Protein AF-A0A3A6FLV5-F1 (afdb_monomer)

Secondary structure (DSSP, 8-state):
---------HHHHHHHHHHHHHTT-TT--PPPPSS--HHHHHHHHHHTT-HHHHHHHHHH-TTSPPPPHHHHHHHHHHHHHHHHHHHHHHHHHHHHHHHHHHTT--EEE-THHHHGGGSSSGGGS--SEEEEEE-GGGHHHHHHHHHHTTPEEEE--TTEEEEEETTEEEEEESS---------

pLDDT: mean 89.18, std 15.52, range [35.38, 98.69]

Structure (mmCIF, N/CA/C/O backbone):
data_AF-A0A3A6FLV5-F1
#
_entry.id   AF-A0A3A6FLV5-F1
#
loop_
_atom_site.group_PDB
_atom_site.id
_atom_site.type_symbol
_atom_site.label_atom_id
_atom_site.label_alt_id
_atom_site.label_comp_id
_atom_site.label_asym_id
_atom_site.label_entity_id
_atom_site.label_seq_id
_atom_site.pdbx_PDB_ins_code
_atom_site.Cartn_x
_atom_site.Cartn_y
_atom_site.Cartn_z
_atom_site.occupancy
_atom_site.B_iso_or_equiv
_atom_site.auth_seq_id
_atom_site.auth_comp_id
_atom_site.auth_asym_id
_atom_site.auth_atom_id
_atom_site.pdbx_PDB_model_num
ATOM 1 N N . MET A 1 1 ? -18.455 -35.424 14.606 1.00 35.38 1 MET A N 1
ATOM 2 C CA . MET A 1 1 ? -17.118 -34.804 14.705 1.00 35.38 1 MET A CA 1
ATOM 3 C C . MET A 1 1 ? -17.315 -33.311 14.894 1.00 35.38 1 MET A C 1
ATOM 5 O O . MET A 1 1 ? -17.364 -32.568 13.923 1.00 35.38 1 MET A O 1
ATOM 9 N N . GLU A 1 2 ? -17.529 -32.898 16.141 1.00 42.66 2 GLU A N 1
ATOM 10 C CA . GLU A 1 2 ? -17.522 -31.488 16.536 1.00 42.66 2 GLU A CA 1
ATOM 11 C C . GLU A 1 2 ? -16.063 -31.024 16.556 1.00 42.66 2 GLU A C 1
ATOM 13 O O . GLU A 1 2 ? -15.305 -31.316 17.477 1.00 42.66 2 GLU A O 1
ATOM 18 N N . GLY A 1 3 ? -15.631 -30.413 15.454 1.00 39.53 3 GLY A N 1
ATOM 19 C CA . GLY A 1 3 ? -14.258 -29.963 15.261 1.00 39.53 3 GLY A CA 1
ATOM 20 C C . GLY A 1 3 ? -14.079 -28.519 15.713 1.00 39.53 3 GLY A C 1
ATOM 21 O O . GLY A 1 3 ? -14.499 -27.609 15.008 1.00 39.53 3 GLY A O 1
ATOM 22 N N . ILE A 1 4 ? -13.438 -28.350 16.872 1.00 39.56 4 ILE A N 1
ATOM 23 C CA . ILE A 1 4 ? -12.670 -27.175 17.322 1.00 39.56 4 ILE A CA 1
ATOM 24 C C . ILE A 1 4 ? -13.405 -25.832 17.163 1.00 39.56 4 ILE A C 1
ATOM 26 O O . ILE A 1 4 ? -13.174 -25.063 16.232 1.00 39.56 4 ILE A O 1
ATOM 30 N N . ARG A 1 5 ? -14.233 -25.494 18.155 1.00 47.12 5 ARG A N 1
ATOM 31 C CA . ARG A 1 5 ? -14.519 -24.091 18.470 1.00 47.12 5 ARG A CA 1
ATOM 32 C C . ARG A 1 5 ? -13.336 -23.596 19.305 1.00 47.12 5 ARG A C 1
ATOM 34 O O . ARG A 1 5 ? -13.258 -23.890 20.490 1.00 47.12 5 ARG A O 1
ATOM 41 N N . THR A 1 6 ? -12.362 -22.945 18.679 1.00 53.78 6 THR A N 1
ATOM 42 C CA . THR A 1 6 ? -11.326 -22.205 19.409 1.00 53.78 6 THR A CA 1
ATOM 43 C C . THR A 1 6 ? -12.029 -21.116 20.213 1.00 53.78 6 THR A C 1
ATOM 45 O O . THR A 1 6 ? -12.765 -20.317 19.630 1.00 53.78 6 THR A O 1
ATOM 48 N N . ASP A 1 7 ? -11.846 -21.096 21.534 1.00 63.47 7 ASP A N 1
ATOM 49 C CA . ASP A 1 7 ? -12.365 -20.026 22.384 1.00 63.47 7 ASP A CA 1
ATOM 50 C C . ASP A 1 7 ? -11.754 -18.694 21.932 1.00 63.47 7 ASP A C 1
ATOM 52 O O . ASP A 1 7 ? -10.582 -18.397 22.161 1.00 63.47 7 ASP A O 1
ATOM 56 N N . MET A 1 8 ? -12.548 -17.916 21.199 1.00 71.56 8 MET A N 1
ATOM 57 C CA . MET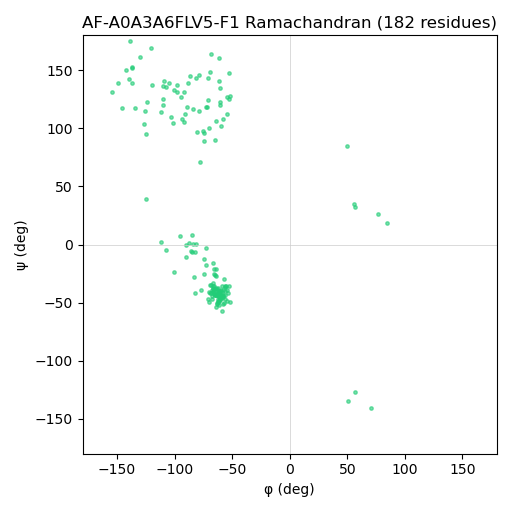 A 1 8 ? -12.171 -16.600 20.705 1.00 71.56 8 MET A CA 1
ATOM 58 C C . MET A 1 8 ? -12.165 -15.633 21.886 1.00 71.56 8 MET A C 1
ATOM 60 O O . MET A 1 8 ? -13.206 -15.418 22.511 1.00 71.56 8 MET A O 1
ATOM 64 N N . ASN A 1 9 ? -11.007 -15.046 22.195 1.00 85.38 9 ASN A N 1
ATOM 65 C CA . ASN A 1 9 ? -10.918 -14.084 23.291 1.00 85.38 9 ASN A CA 1
ATOM 66 C C . ASN A 1 9 ? -11.685 -12.786 22.955 1.00 85.38 9 ASN A C 1
ATOM 68 O O . ASN A 1 9 ? -12.045 -12.520 21.801 1.00 85.38 9 ASN A O 1
ATOM 72 N N . THR A 1 10 ? -11.962 -11.966 23.970 1.00 88.19 10 THR A N 1
ATOM 73 C CA . THR A 1 10 ? -12.748 -10.728 23.816 1.00 88.19 10 THR A CA 1
ATOM 74 C C . THR A 1 10 ? -12.116 -9.752 22.819 1.00 88.19 10 THR A C 1
ATOM 76 O O . THR A 1 10 ? -12.840 -9.125 22.045 1.00 88.19 10 THR A O 1
ATOM 79 N N . THR A 1 11 ? -10.785 -9.684 22.765 1.00 91.12 11 THR A N 1
ATOM 80 C CA . THR A 1 11 ? -10.008 -8.869 21.816 1.00 91.12 11 THR A CA 1
ATOM 81 C C . THR A 1 11 ? -10.236 -9.298 20.364 1.00 91.12 11 THR A C 1
ATOM 83 O O . THR A 1 11 ? -10.601 -8.479 19.517 1.00 91.12 11 THR A O 1
ATOM 86 N N . GLN A 1 12 ? -10.094 -10.589 20.059 1.00 90.50 12 GLN A N 1
ATOM 87 C CA . GLN A 1 12 ? -10.351 -11.149 18.730 1.00 90.50 12 GLN A CA 1
ATOM 88 C C . GLN A 1 12 ? -11.813 -10.955 18.320 1.00 90.50 12 GLN A C 1
ATOM 90 O O . GLN A 1 12 ? -12.089 -10.555 17.187 1.00 90.50 12 GLN A O 1
ATOM 95 N N . ALA A 1 13 ? -12.744 -11.177 19.254 1.00 90.00 13 ALA A N 1
ATOM 96 C CA . ALA A 1 13 ? -14.165 -10.956 19.026 1.00 90.00 13 ALA A CA 1
ATOM 97 C C . ALA A 1 13 ? -14.456 -9.489 18.672 1.00 90.00 13 ALA A C 1
ATOM 99 O O . ALA A 1 13 ? -15.157 -9.231 17.694 1.00 90.00 13 ALA A O 1
ATOM 100 N N . ALA A 1 14 ? -13.888 -8.530 19.412 1.00 91.50 14 ALA A N 1
ATOM 101 C CA . ALA A 1 14 ? -14.038 -7.102 19.134 1.00 91.50 14 ALA A CA 1
ATOM 102 C C . ALA A 1 14 ? -13.494 -6.728 17.745 1.00 91.50 14 ALA A C 1
ATOM 104 O O . ALA A 1 14 ? -14.174 -6.046 16.977 1.00 91.50 14 ALA A O 1
ATOM 105 N N . ILE A 1 15 ? -12.305 -7.221 17.379 1.00 94.06 15 ILE A N 1
ATOM 106 C CA . ILE A 1 15 ? -11.694 -6.960 16.067 1.00 94.06 15 ILE A CA 1
ATOM 107 C C . ILE A 1 15 ? -12.553 -7.519 14.933 1.00 94.06 15 ILE A C 1
ATOM 109 O O . ILE A 1 15 ? -12.851 -6.798 13.981 1.00 94.06 15 ILE A O 1
ATOM 113 N N . ILE A 1 16 ? -12.985 -8.780 15.028 1.00 91.56 16 ILE A N 1
ATOM 114 C CA . ILE A 1 16 ? -13.812 -9.416 13.993 1.00 91.56 16 ILE A CA 1
ATOM 115 C C . ILE A 1 16 ? -15.123 -8.652 13.801 1.00 91.56 16 ILE A C 1
ATOM 117 O O . ILE A 1 16 ? -15.544 -8.447 12.665 1.00 91.56 16 ILE A O 1
ATOM 121 N N . GLN A 1 17 ? -15.736 -8.167 14.880 1.00 89.19 17 GLN A N 1
ATOM 122 C CA . GLN A 1 17 ? -16.957 -7.364 14.805 1.00 89.19 17 GLN A CA 1
ATOM 123 C C . GLN A 1 17 ? -16.754 -6.011 14.126 1.00 89.19 17 GLN A C 1
ATOM 125 O O . GLN A 1 17 ? -17.569 -5.600 13.294 1.00 89.19 17 GLN A O 1
ATOM 130 N N . LEU A 1 18 ? -15.653 -5.327 14.445 1.00 91.50 18 LEU A N 1
ATOM 131 C CA . LEU A 1 18 ? -15.289 -4.084 13.772 1.00 91.50 18 LEU A CA 1
ATOM 132 C C . LEU A 1 18 ? -15.033 -4.337 12.281 1.00 91.50 18 LEU A C 1
ATOM 134 O O . LEU A 1 18 ? -15.544 -3.596 11.447 1.00 91.50 18 LEU A O 1
ATOM 138 N N . LEU A 1 19 ? -14.336 -5.417 11.920 1.00 92.69 19 LEU A N 1
ATOM 139 C CA . LEU A 1 19 ? -14.090 -5.777 10.519 1.00 92.69 19 LEU A CA 1
ATOM 140 C C . LEU A 1 19 ? -15.365 -6.184 9.768 1.00 92.69 19 LEU A C 1
ATOM 142 O O . LEU A 1 19 ? -15.535 -5.800 8.614 1.00 92.69 19 LEU A O 1
ATOM 146 N N . GLN A 1 20 ? -16.287 -6.908 10.405 1.00 90.25 20 GLN A N 1
ATOM 147 C CA . GLN A 1 20 ? -17.597 -7.238 9.829 1.00 90.25 20 GLN A CA 1
ATOM 148 C C . GLN A 1 20 ? -18.423 -5.978 9.551 1.00 90.25 20 GLN A C 1
ATOM 150 O O . GLN A 1 20 ? -19.033 -5.853 8.487 1.00 90.25 20 GLN A O 1
ATOM 155 N N . SER A 1 21 ? -18.386 -5.025 10.486 1.00 88.25 21 SER A N 1
ATOM 156 C CA . SER A 1 21 ? -19.015 -3.714 10.322 1.00 88.25 21 SER A CA 1
ATOM 157 C C . SER A 1 21 ? -18.356 -2.910 9.199 1.00 88.25 21 SER A C 1
ATOM 159 O O . SER A 1 21 ? -19.054 -2.246 8.436 1.00 88.25 21 SER A 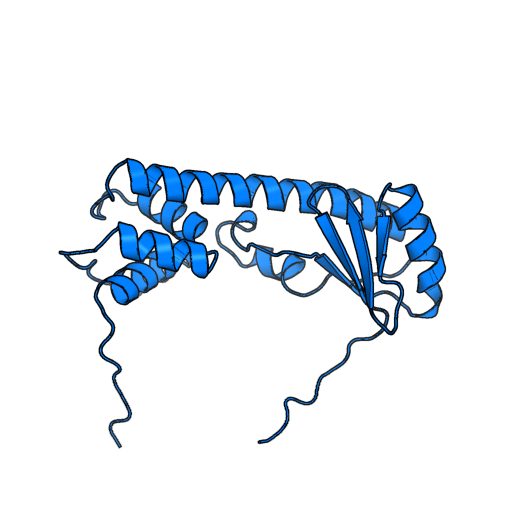O 1
ATOM 161 N N . TYR A 1 22 ? -17.028 -2.999 9.063 1.00 91.44 22 TYR A N 1
ATOM 162 C CA . TYR A 1 22 ? -16.273 -2.345 7.995 1.00 91.44 22 TYR A CA 1
ATOM 163 C C . TYR A 1 22 ? -16.703 -2.842 6.610 1.00 91.44 22 TYR A C 1
ATOM 165 O O . TYR A 1 22 ? -17.079 -2.032 5.770 1.00 91.44 22 TYR A O 1
ATOM 173 N N . ILE A 1 23 ? -16.724 -4.162 6.389 1.00 89.44 23 ILE A N 1
ATOM 174 C CA . ILE A 1 23 ? -17.105 -4.765 5.096 1.00 89.44 23 ILE A CA 1
ATOM 175 C C . ILE A 1 23 ? -18.613 -4.687 4.797 1.00 89.44 23 ILE A C 1
ATOM 177 O O . ILE A 1 23 ? -19.045 -5.106 3.727 1.00 89.44 23 ILE A O 1
ATOM 181 N N . GLY A 1 24 ? -19.424 -4.162 5.721 1.00 79.75 24 GLY A N 1
ATOM 182 C CA . GLY A 1 24 ? -20.858 -3.963 5.516 1.00 79.75 24 GLY A CA 1
ATOM 183 C C . GLY A 1 24 ? -21.699 -5.235 5.624 1.00 79.75 24 GLY A C 1
ATOM 184 O O . GLY A 1 24 ? -22.775 -5.296 5.031 1.00 79.75 24 GLY A O 1
ATOM 185 N N . ASN A 1 25 ? -21.250 -6.243 6.380 1.00 67.50 25 ASN A N 1
ATOM 186 C CA . ASN A 1 25 ? -22.035 -7.455 6.606 1.00 67.50 25 ASN A CA 1
ATOM 187 C C . ASN A 1 25 ? -23.187 -7.162 7.590 1.00 67.50 25 ASN A C 1
ATOM 189 O O . ASN A 1 25 ? -23.026 -7.256 8.807 1.00 67.50 25 ASN A O 1
ATOM 193 N N . LYS A 1 26 ? -24.340 -6.742 7.049 1.00 58.16 26 LYS A N 1
ATOM 194 C CA . LYS A 1 26 ? -25.537 -6.323 7.806 1.00 58.16 26 LYS A CA 1
ATOM 195 C C . LYS A 1 26 ? -26.307 -7.489 8.435 1.00 58.16 26 LYS A C 1
ATOM 197 O O . LYS A 1 26 ? -27.153 -7.253 9.294 1.00 58.16 26 LYS A O 1
ATOM 202 N N . ASP A 1 27 ? -26.005 -8.727 8.047 1.00 54.69 27 ASP A N 1
ATOM 203 C CA . ASP A 1 27 ? -26.838 -9.894 8.366 1.00 54.69 27 ASP A CA 1
ATOM 204 C C . ASP A 1 27 ? -26.569 -10.491 9.754 1.00 54.69 27 ASP A C 1
ATOM 206 O O . ASP A 1 27 ? -27.217 -11.456 10.161 1.00 54.69 27 ASP A O 1
ATOM 210 N N . LYS A 1 28 ? -25.648 -9.912 10.534 1.00 55.47 28 LYS A N 1
ATOM 211 C CA . LYS A 1 28 ? -25.419 -10.325 11.921 1.00 55.47 28 LYS A CA 1
ATOM 212 C C . LYS A 1 28 ? -25.527 -9.141 12.874 1.00 55.47 28 LYS A C 1
ATOM 214 O O . LYS A 1 28 ? -24.677 -8.258 12.890 1.00 55.47 28 LYS A O 1
ATOM 219 N N . LYS A 1 29 ? -26.539 -9.183 13.750 1.00 53.22 29 LYS A N 1
ATOM 220 C CA . LYS A 1 29 ? -26.511 -8.462 15.030 1.00 53.22 29 LYS A CA 1
ATOM 221 C C . LYS A 1 29 ? -25.395 -9.075 15.868 1.00 53.22 29 LYS A C 1
ATOM 223 O O . LYS A 1 29 ? -25.627 -10.059 16.566 1.00 53.22 29 LYS A O 1
ATOM 228 N N . VAL A 1 30 ? -24.181 -8.551 15.756 1.00 56.12 30 VAL A N 1
ATOM 229 C CA . VAL A 1 30 ? -23.096 -8.967 16.643 1.00 56.12 30 VAL A CA 1
ATOM 230 C C . VAL A 1 30 ? -23.028 -7.998 17.811 1.00 56.12 30 VAL A C 1
ATOM 232 O O . VAL A 1 30 ? -23.048 -6.783 17.631 1.00 56.12 30 VAL A O 1
ATOM 235 N N . ILE A 1 31 ? -23.056 -8.556 19.017 1.00 67.75 31 ILE A N 1
ATOM 236 C CA . ILE A 1 31 ? -23.016 -7.799 20.263 1.00 67.75 31 ILE A CA 1
ATOM 237 C C . ILE A 1 31 ? -21.550 -7.504 20.566 1.00 67.75 31 ILE A C 1
ATOM 239 O O . ILE A 1 31 ? -20.765 -8.433 20.788 1.00 67.75 31 ILE A O 1
ATOM 243 N N . PHE A 1 32 ? -21.195 -6.219 20.576 1.00 78.62 32 PHE A N 1
ATOM 244 C CA . PHE A 1 32 ? -19.848 -5.783 20.928 1.00 78.62 32 PHE A CA 1
ATOM 245 C C . PHE A 1 32 ? -19.522 -6.218 22.364 1.00 78.62 32 PHE A C 1
ATOM 247 O O . PHE A 1 32 ? -20.389 -6.081 23.234 1.00 78.62 32 PHE A O 1
ATOM 254 N N . PRO A 1 33 ? -18.326 -6.774 22.643 1.00 81.69 33 PRO A N 1
ATOM 255 C CA . PRO A 1 33 ? -18.008 -7.236 23.989 1.00 81.69 33 PRO A CA 1
ATOM 256 C C . PRO A 1 33 ? -18.051 -6.063 24.979 1.00 81.69 33 PRO A C 1
ATOM 258 O O . PRO A 1 33 ? -17.614 -4.963 24.655 1.00 81.69 33 PRO A O 1
ATOM 261 N N . GLN A 1 34 ? -18.574 -6.288 26.189 1.00 75.81 34 GLN A N 1
ATOM 262 C CA . GLN A 1 34 ? -18.710 -5.223 27.197 1.00 75.81 34 GLN A CA 1
ATOM 263 C C . GLN A 1 34 ? -17.381 -4.829 27.860 1.00 75.81 34 GLN A C 1
ATOM 265 O O . GLN A 1 34 ? -17.256 -3.719 28.367 1.00 75.81 34 GLN A O 1
ATOM 270 N N . GLN A 1 35 ? -16.402 -5.736 27.887 1.00 84.00 35 GLN A N 1
ATOM 271 C CA . GLN A 1 35 ? -15.077 -5.504 28.461 1.00 84.00 35 GLN A CA 1
ATOM 272 C C . GLN A 1 35 ? -14.022 -5.800 27.399 1.00 84.00 35 GLN A C 1
ATOM 274 O O . GLN A 1 35 ? -13.652 -6.952 27.168 1.00 84.00 35 GLN A O 1
ATOM 279 N N . VAL A 1 36 ? -13.587 -4.746 26.713 1.00 88.69 36 VAL A N 1
ATOM 280 C CA . VAL A 1 36 ? -12.566 -4.810 25.665 1.00 88.69 36 VAL A CA 1
ATOM 281 C C . VAL A 1 36 ? -11.302 -4.130 26.163 1.00 88.69 36 VAL A C 1
ATOM 283 O O . VAL A 1 36 ? -11.339 -2.960 26.547 1.00 88.69 36 VAL A O 1
ATOM 286 N N . ASP A 1 37 ? -10.180 -4.847 26.112 1.00 93.19 37 ASP A N 1
ATOM 287 C CA . ASP A 1 37 ? -8.866 -4.227 26.240 1.00 93.19 37 ASP A CA 1
ATOM 288 C C . ASP A 1 37 ? -8.533 -3.507 24.929 1.00 93.19 37 ASP A C 1
ATOM 290 O O . ASP A 1 37 ? -8.093 -4.092 23.937 1.00 93.19 37 ASP A O 1
ATOM 294 N N . TRP A 1 38 ? -8.783 -2.201 24.911 1.00 94.75 38 TRP A N 1
ATOM 295 C CA . TRP A 1 38 ? -8.546 -1.372 23.736 1.00 94.75 38 TRP A CA 1
ATOM 296 C C . TRP A 1 38 ? -7.068 -1.248 23.364 1.00 94.75 38 TRP A C 1
ATOM 298 O O . TRP A 1 38 ? -6.767 -1.027 22.188 1.00 94.75 38 TRP A O 1
ATOM 308 N N . LYS A 1 39 ? -6.145 -1.417 24.318 1.00 95.88 39 LYS A N 1
ATOM 309 C CA . LYS A 1 39 ? -4.708 -1.411 24.029 1.00 95.88 39 LYS A CA 1
ATOM 310 C C . LYS A 1 39 ? -4.330 -2.679 23.282 1.00 95.88 39 LYS A C 1
ATOM 312 O O . LYS A 1 39 ? -3.721 -2.581 22.219 1.00 95.88 39 LYS A O 1
ATOM 317 N N . GLU A 1 40 ? -4.787 -3.836 23.761 1.00 96.19 40 GLU A N 1
ATOM 318 C CA . GLU A 1 40 ? -4.566 -5.114 23.076 1.00 96.19 40 GLU A CA 1
ATOM 319 C C . GLU A 1 40 ? -5.209 -5.111 21.679 1.00 96.19 40 GLU A C 1
ATOM 321 O O . GLU A 1 40 ? -4.556 -5.465 20.695 1.00 96.19 40 GLU A O 1
ATOM 326 N N . VAL A 1 41 ? -6.452 -4.619 21.554 1.00 96.44 41 VAL A N 1
ATOM 327 C CA . VAL A 1 41 ? -7.116 -4.450 20.248 1.00 96.44 41 VAL A CA 1
ATOM 328 C C . VAL A 1 41 ? -6.275 -3.586 19.318 1.00 96.44 41 VAL A C 1
ATOM 330 O O . VAL A 1 41 ? -6.076 -3.951 18.159 1.00 96.44 41 VAL A O 1
ATOM 333 N N . CYS A 1 42 ? -5.772 -2.449 19.803 1.00 97.69 42 CYS A N 1
ATOM 334 C CA . CYS A 1 42 ? -4.940 -1.562 19.004 1.00 97.69 42 CYS A CA 1
ATOM 335 C C . CYS A 1 42 ? -3.637 -2.236 18.568 1.00 97.69 42 CYS A C 1
ATOM 337 O O . CYS A 1 42 ? -3.239 -2.092 17.414 1.00 97.69 42 CYS A O 1
ATOM 339 N N . ASP A 1 43 ? -2.970 -2.965 19.455 1.00 97.56 43 ASP A N 1
ATOM 340 C CA . ASP A 1 43 ? -1.687 -3.594 19.150 1.00 97.56 43 ASP A CA 1
ATOM 341 C C . ASP A 1 43 ? -1.843 -4.737 18.140 1.00 97.56 43 ASP A C 1
ATOM 343 O O . ASP A 1 43 ? -1.089 -4.806 17.164 1.00 97.56 43 ASP A O 1
ATOM 347 N N . VAL A 1 44 ? -2.882 -5.566 18.285 1.00 97.38 44 VAL A N 1
ATOM 348 C CA . VAL A 1 44 ? -3.240 -6.580 17.280 1.00 97.38 44 VAL A CA 1
ATOM 349 C C . VAL A 1 44 ? -3.611 -5.906 15.956 1.00 97.38 44 VAL A C 1
ATOM 351 O O . VAL A 1 44 ? -3.147 -6.318 14.892 1.00 97.38 44 VAL A O 1
ATOM 354 N N . ALA A 1 45 ? -4.394 -4.830 15.995 1.00 97.31 45 ALA A N 1
ATOM 355 C CA . ALA A 1 45 ? -4.810 -4.118 14.796 1.00 97.31 45 ALA A CA 1
ATOM 356 C C . ALA A 1 45 ? -3.642 -3.521 14.006 1.00 97.31 45 ALA A C 1
ATOM 358 O O . ALA A 1 45 ? -3.630 -3.580 12.775 1.00 97.31 45 ALA A O 1
ATOM 359 N N . VAL A 1 46 ? -2.662 -2.952 14.706 1.00 97.19 46 VAL A N 1
ATOM 360 C CA . VAL A 1 46 ? -1.438 -2.423 14.099 1.00 97.19 46 VAL A CA 1
ATOM 361 C C . VAL A 1 46 ? -0.602 -3.560 13.525 1.00 97.19 46 VAL A C 1
ATOM 363 O O . VAL A 1 46 ? -0.216 -3.491 12.362 1.00 97.19 46 VAL A O 1
ATOM 366 N N . LYS A 1 47 ? -0.401 -4.644 14.283 1.00 96.56 47 LYS A N 1
ATOM 367 C CA . LYS A 1 47 ? 0.353 -5.824 13.832 1.00 96.56 47 LYS A CA 1
ATOM 368 C C . LYS A 1 47 ? -0.210 -6.436 12.546 1.00 96.56 47 LYS A C 1
ATOM 370 O O . LYS A 1 47 ? 0.549 -6.914 11.709 1.00 96.56 47 LYS A O 1
ATOM 375 N N . HIS A 1 48 ? -1.531 -6.417 12.387 1.00 95.44 48 HIS A N 1
ATOM 376 C CA . HIS A 1 48 ? -2.221 -6.954 11.215 1.00 95.44 48 HIS A CA 1
ATOM 377 C C . HIS A 1 48 ? -2.542 -5.901 10.138 1.00 95.44 48 HIS A C 1
ATOM 379 O O . HIS A 1 48 ? -3.223 -6.227 9.170 1.00 95.44 48 HIS A O 1
ATOM 385 N N . ASN A 1 49 ? -2.060 -4.658 10.273 1.00 95.44 49 ASN A N 1
ATOM 386 C CA . ASN A 1 49 ? -2.310 -3.549 9.342 1.00 95.44 49 ASN A CA 1
ATOM 387 C C . ASN A 1 49 ? -3.801 -3.222 9.098 1.00 95.44 49 ASN A C 1
ATOM 389 O O . ASN A 1 49 ? -4.183 -2.761 8.023 1.00 95.44 49 ASN A O 1
ATOM 393 N N . ILE A 1 50 ? -4.645 -3.418 10.114 1.00 97.44 50 ILE A N 1
ATOM 394 C CA . ILE A 1 50 ? -6.096 -3.146 10.079 1.00 97.44 50 ILE A CA 1
ATOM 395 C C . ILE A 1 50 ? -6.519 -1.975 10.982 1.00 97.44 50 ILE A C 1
ATOM 397 O O . ILE A 1 50 ? -7.702 -1.646 11.054 1.00 97.44 50 ILE A O 1
ATOM 401 N N . ALA A 1 51 ? -5.575 -1.312 11.656 1.00 97.94 51 ALA A N 1
ATOM 402 C CA . ALA A 1 51 ? -5.845 -0.193 12.566 1.00 97.94 51 ALA A CA 1
ATOM 403 C C . ALA A 1 51 ? -6.680 0.934 11.927 1.00 97.94 51 ALA A C 1
ATOM 405 O O . ALA A 1 51 ? -7.630 1.421 12.541 1.00 97.94 51 ALA A O 1
ATOM 406 N N . GLY A 1 52 ? -6.389 1.296 10.672 1.00 97.44 52 GLY A N 1
ATOM 407 C CA . GLY A 1 52 ? -7.170 2.301 9.947 1.00 97.44 52 GLY A CA 1
ATOM 408 C C . GLY A 1 52 ? -8.625 1.879 9.704 1.00 97.44 52 GLY A C 1
ATOM 409 O O . GLY A 1 52 ? -9.534 2.697 9.837 1.00 97.44 52 GLY A O 1
ATOM 410 N N . MET A 1 53 ? -8.877 0.594 9.424 1.00 97.06 53 MET A N 1
ATOM 411 C CA . MET A 1 53 ? -10.239 0.071 9.220 1.00 97.06 53 MET A CA 1
ATOM 412 C C . MET A 1 53 ? -11.059 0.170 10.506 1.00 97.06 53 MET A C 1
ATOM 414 O O . MET A 1 53 ? -12.208 0.609 10.492 1.00 97.06 53 MET A O 1
ATOM 418 N N . LEU A 1 54 ? -10.441 -0.181 11.633 1.00 95.75 54 LEU A N 1
ATOM 419 C CA . LEU A 1 54 ? -11.071 -0.103 12.947 1.00 95.75 54 LEU A CA 1
ATOM 420 C C . LEU A 1 54 ? -11.366 1.349 13.323 1.00 95.75 54 LEU A C 1
ATOM 422 O O . LEU A 1 54 ? -12.483 1.641 13.748 1.00 95.75 54 LEU A O 1
ATOM 426 N N . TYR A 1 55 ? -10.426 2.272 13.089 1.00 96.94 55 TYR A N 1
ATOM 427 C CA . TYR A 1 55 ? -10.666 3.704 13.283 1.00 96.94 55 TYR A CA 1
ATOM 428 C C . TYR A 1 55 ? -11.888 4.197 12.497 1.00 96.94 55 TYR A C 1
ATOM 430 O O . TYR A 1 55 ? -12.761 4.852 13.069 1.00 96.94 55 TYR A O 1
ATOM 438 N N . ALA A 1 56 ? -11.982 3.847 11.208 1.00 94.75 56 ALA A N 1
ATOM 439 C CA . ALA A 1 56 ? -13.085 4.265 10.344 1.00 94.75 56 ALA A CA 1
ATOM 440 C C . ALA A 1 56 ? -14.451 3.808 10.886 1.00 94.75 56 ALA A C 1
ATOM 442 O O . ALA A 1 56 ? -15.414 4.579 10.898 1.00 94.75 56 ALA A O 1
ATOM 443 N N . VAL A 1 57 ? -14.527 2.575 11.397 1.00 93.12 57 VAL A N 1
ATOM 444 C CA . VAL A 1 57 ? -15.748 2.025 12.003 1.00 93.12 57 VAL A CA 1
ATOM 445 C C . VAL A 1 57 ? -16.065 2.698 13.336 1.00 93.12 57 VAL A C 1
ATOM 447 O O . VAL A 1 57 ? -17.197 3.144 13.524 1.00 93.12 57 VAL A O 1
ATOM 450 N N . ILE A 1 58 ? -15.092 2.815 14.243 1.00 92.56 58 ILE A N 1
ATOM 451 C CA . ILE A 1 58 ? -15.278 3.423 15.574 1.00 92.56 58 ILE A CA 1
ATOM 452 C C . ILE A 1 58 ? -15.718 4.885 15.446 1.00 92.56 58 ILE A C 1
ATOM 454 O O . ILE A 1 58 ? -16.592 5.343 16.180 1.00 92.56 58 ILE A O 1
ATOM 458 N N . LYS A 1 59 ? -15.148 5.631 14.492 1.00 90.50 59 LYS A N 1
ATOM 459 C CA . LYS A 1 59 ? -15.492 7.041 14.283 1.00 90.50 59 LYS A CA 1
ATOM 460 C C . LYS A 1 59 ? -16.915 7.224 13.750 1.00 90.50 59 LYS A C 1
ATOM 462 O O . LYS A 1 59 ? -17.567 8.199 14.118 1.00 90.50 59 LYS A O 1
ATOM 467 N N . LYS A 1 60 ? -17.388 6.302 12.903 1.00 86.06 60 LYS A N 1
ATOM 468 C CA . LYS A 1 60 ? -18.714 6.356 12.265 1.00 86.06 60 LYS A CA 1
ATOM 469 C C . LYS A 1 60 ? -19.843 5.820 13.154 1.00 86.06 60 LYS A C 1
ATOM 471 O O . LYS A 1 60 ? -20.981 6.253 12.998 1.00 86.06 60 LYS A O 1
ATOM 476 N N . ASN A 1 61 ? -19.554 4.898 14.074 1.00 80.38 61 ASN A N 1
ATOM 477 C CA . ASN A 1 61 ? -20.572 4.224 14.883 1.00 80.38 61 ASN A CA 1
ATOM 478 C C . ASN A 1 61 ? -20.633 4.783 16.310 1.00 80.38 61 ASN A C 1
ATOM 480 O O . ASN A 1 61 ? -19.756 4.531 17.131 1.00 80.38 61 ASN A O 1
ATOM 484 N N . SER A 1 62 ? -21.714 5.495 16.632 1.00 71.25 62 SER A N 1
ATOM 485 C CA . SER A 1 62 ? -21.964 6.044 17.974 1.00 71.25 62 SER A CA 1
ATOM 486 C C . SER A 1 62 ? -22.360 4.993 19.019 1.00 71.25 62 SER A C 1
ATOM 488 O O . SER A 1 62 ? -22.263 5.274 20.209 1.00 71.25 62 SER A O 1
ATOM 490 N N . GLY A 1 63 ? -22.793 3.801 18.592 1.00 74.31 63 GLY A N 1
ATOM 491 C CA . GLY A 1 63 ? -23.252 2.719 19.473 1.00 74.31 63 GLY A CA 1
ATOM 492 C C . GLY A 1 63 ? -22.159 1.777 19.991 1.00 74.31 63 GLY A C 1
ATOM 493 O O . GLY A 1 63 ? -22.480 0.824 20.693 1.00 74.31 63 GLY A O 1
ATOM 494 N N . ILE A 1 64 ? -20.891 2.003 19.637 1.00 78.25 64 ILE A N 1
ATOM 495 C CA . ILE A 1 64 ? -19.757 1.194 20.107 1.00 78.25 64 ILE A CA 1
ATOM 496 C C . ILE A 1 64 ? -19.098 1.924 21.279 1.00 78.25 64 ILE A C 1
ATOM 498 O O . ILE A 1 64 ? -18.901 3.141 21.219 1.00 78.25 64 ILE A O 1
ATOM 502 N N . GLN A 1 65 ? -18.739 1.189 22.337 1.00 82.94 65 GLN A N 1
ATOM 503 C CA . GLN A 1 65 ? -17.907 1.733 23.410 1.00 82.94 65 GLN A CA 1
ATOM 504 C C . GLN A 1 65 ? -16.632 2.312 22.796 1.00 82.94 65 GLN A C 1
ATOM 506 O O . GLN A 1 65 ? -15.943 1.638 22.039 1.00 82.94 65 GLN A O 1
ATOM 511 N N . LYS A 1 66 ? -16.313 3.570 23.089 1.00 86.00 66 LYS A N 1
ATOM 512 C CA . LYS A 1 66 ? -15.114 4.182 22.519 1.00 86.00 66 LYS A CA 1
ATOM 513 C C . LYS A 1 66 ? -13.873 3.781 23.320 1.00 86.00 66 LYS A C 1
ATOM 515 O O . LYS A 1 66 ? -13.965 3.700 24.547 1.00 86.00 66 LYS A O 1
ATOM 520 N N . PRO A 1 67 ? -12.727 3.566 22.651 1.00 92.38 67 PRO A N 1
ATOM 521 C CA . PRO A 1 67 ? -11.449 3.476 23.336 1.00 92.38 67 PRO A CA 1
ATOM 522 C C . PRO A 1 67 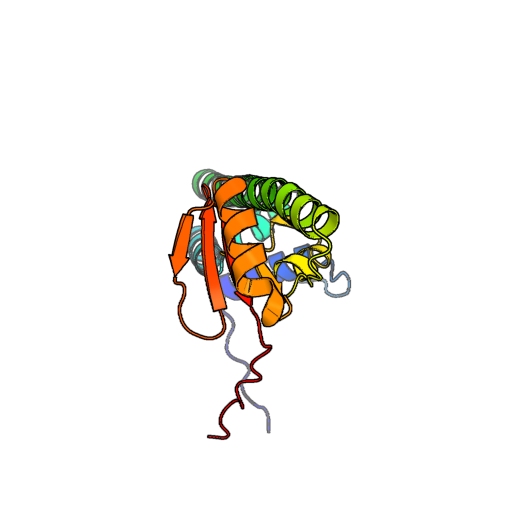? -11.118 4.785 24.056 1.00 92.38 67 PRO A C 1
ATOM 524 O O . PRO A 1 67 ? -11.617 5.857 23.709 1.00 92.38 67 PRO A O 1
ATOM 527 N N . GLU A 1 68 ? -10.208 4.690 25.015 1.00 94.44 68 GLU A N 1
ATOM 528 C CA . GLU A 1 68 ? -9.472 5.833 25.553 1.00 94.44 68 GLU A CA 1
ATOM 529 C C . GLU A 1 68 ? -8.796 6.674 24.453 1.00 94.44 68 GLU A C 1
ATOM 531 O O . GLU A 1 68 ? -8.358 6.161 23.418 1.00 94.44 68 GLU A O 1
ATOM 536 N N . GLU A 1 69 ? -8.693 7.985 24.691 1.00 95.19 69 GLU A N 1
ATOM 537 C CA . GLU A 1 69 ? -8.248 8.970 23.693 1.00 95.19 69 GLU A CA 1
ATOM 538 C C . GLU A 1 69 ? -6.861 8.652 23.111 1.00 95.19 69 GLU A C 1
ATOM 540 O O . GLU A 1 69 ? -6.624 8.822 21.915 1.00 95.19 69 GLU A O 1
ATOM 545 N N . SER A 1 70 ? -5.943 8.132 23.931 1.00 97.00 70 SER A N 1
ATOM 546 C CA . SER A 1 70 ? -4.599 7.740 23.491 1.00 97.00 70 SER A CA 1
ATOM 547 C C . SER A 1 70 ? -4.632 6.612 22.455 1.00 97.00 70 SER A C 1
ATOM 549 O O . SER A 1 70 ? -3.937 6.689 21.438 1.00 97.00 70 SER A O 1
ATOM 551 N N . VAL A 1 71 ? -5.468 5.593 22.669 1.00 97.38 71 VAL A N 1
ATOM 552 C CA . VAL A 1 71 ? -5.678 4.497 21.715 1.00 97.38 71 VAL A CA 1
ATOM 553 C C . VAL A 1 71 ? -6.381 5.009 20.462 1.00 97.38 71 VAL A C 1
ATOM 555 O O . VAL A 1 71 ? -5.946 4.702 19.350 1.00 97.38 71 VAL A O 1
ATOM 558 N N . LEU A 1 72 ? -7.423 5.834 20.615 1.00 96.31 72 LEU A N 1
ATOM 559 C CA . LEU A 1 72 ? -8.138 6.402 19.472 1.00 96.31 72 LEU A CA 1
ATOM 560 C C . LEU A 1 72 ? -7.201 7.210 18.565 1.00 96.31 72 LEU A C 1
ATOM 562 O O . LEU A 1 72 ? -7.241 7.053 17.344 1.00 96.31 72 LEU A O 1
ATOM 566 N N . LYS A 1 73 ? -6.320 8.022 19.159 1.00 97.75 73 LYS A N 1
ATOM 567 C CA . LYS A 1 73 ? -5.311 8.808 18.442 1.00 97.75 73 LYS A CA 1
ATOM 568 C C . LYS A 1 73 ? -4.275 7.922 17.749 1.00 97.75 73 LYS A C 1
ATOM 570 O O . LYS A 1 73 ? -3.901 8.210 16.616 1.00 97.75 73 LYS A O 1
ATOM 575 N N . LYS A 1 74 ? -3.842 6.818 18.370 1.00 98.25 74 LYS A N 1
ATOM 576 C CA . LYS A 1 74 ? -2.940 5.843 17.727 1.00 98.25 74 LYS A CA 1
ATOM 577 C C . LYS A 1 74 ? -3.594 5.233 16.482 1.00 98.25 74 LYS A C 1
ATOM 579 O O . LYS A 1 74 ? -2.997 5.257 15.407 1.00 98.25 74 LYS A O 1
ATOM 584 N N . LEU A 1 75 ? -4.843 4.774 16.589 1.00 98.19 75 LEU A N 1
ATOM 585 C CA . LEU A 1 75 ? -5.613 4.259 15.449 1.00 98.19 75 LEU A CA 1
ATOM 586 C C . LEU A 1 75 ? -5.807 5.325 14.352 1.00 98.19 75 LEU A C 1
ATOM 588 O O . LEU A 1 75 ? -5.654 5.027 13.168 1.00 98.19 75 LEU A O 1
ATOM 592 N N . GLN A 1 76 ? -6.080 6.574 14.743 1.00 97.94 76 GLN A N 1
ATOM 593 C CA . GLN A 1 76 ? -6.209 7.715 13.831 1.00 97.94 76 GLN A CA 1
ATOM 594 C C . GLN A 1 76 ? -4.921 7.983 13.041 1.00 97.94 76 GLN A C 1
ATOM 596 O O . GLN A 1 76 ? -4.977 8.208 11.833 1.00 97.94 76 GLN A O 1
ATOM 601 N N . THR A 1 77 ? -3.760 7.936 13.697 1.00 98.38 77 THR A N 1
ATOM 602 C CA . THR A 1 77 ? -2.461 8.101 13.030 1.00 98.38 77 THR A CA 1
ATOM 603 C C . THR A 1 77 ? -2.258 7.037 11.952 1.00 98.38 77 THR A C 1
ATOM 605 O O . THR A 1 77 ? -1.867 7.368 10.835 1.00 98.38 77 THR A O 1
ATOM 608 N N . HIS A 1 78 ? -2.587 5.772 12.239 1.00 98.25 78 HIS A N 1
ATOM 609 C CA . HIS A 1 78 ? -2.514 4.702 11.238 1.00 98.25 78 HIS A CA 1
ATOM 610 C C . HIS A 1 78 ? -3.518 4.885 10.095 1.00 98.2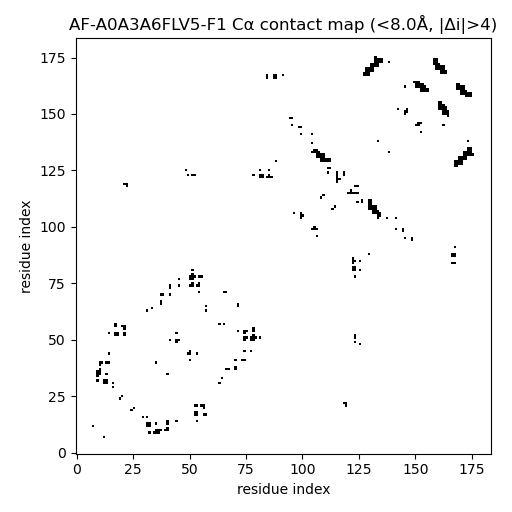5 78 HIS A C 1
ATOM 612 O O . HIS A 1 78 ? -3.188 4.578 8.952 1.00 98.25 78 HIS A O 1
ATOM 618 N N . PHE A 1 79 ? -4.718 5.400 10.379 1.00 98.44 79 PHE A N 1
ATOM 619 C CA . PHE A 1 79 ? -5.697 5.736 9.345 1.00 98.44 79 PHE A CA 1
ATOM 620 C C . PHE A 1 79 ? -5.130 6.768 8.366 1.00 98.44 79 PHE A C 1
ATOM 622 O O . PHE A 1 79 ? -5.023 6.477 7.179 1.00 98.44 79 PHE A O 1
ATOM 629 N N . TYR A 1 80 ? -4.700 7.938 8.849 1.00 98.12 80 TYR A N 1
ATOM 630 C CA . TYR A 1 80 ? -4.168 8.982 7.966 1.00 98.12 80 TYR A CA 1
ATOM 631 C C . TYR A 1 80 ? -2.855 8.582 7.291 1.00 98.12 80 TYR A C 1
ATOM 633 O O . TYR A 1 80 ? -2.643 8.941 6.135 1.00 98.12 80 TYR A O 1
ATOM 641 N N . GLY A 1 81 ? -2.010 7.799 7.968 1.00 97.56 81 GLY A N 1
ATOM 642 C CA . GLY A 1 81 ? -0.814 7.217 7.362 1.00 97.56 81 GLY A CA 1
ATOM 643 C C . GLY A 1 81 ? -1.148 6.329 6.161 1.00 97.56 81 GLY A C 1
ATOM 644 O O . GLY A 1 81 ? -0.537 6.482 5.107 1.00 97.56 81 GLY A O 1
ATOM 645 N N . ALA A 1 82 ? -2.163 5.465 6.278 1.00 97.62 82 ALA A N 1
ATOM 646 C CA . ALA A 1 82 ? -2.620 4.624 5.171 1.00 97.62 82 ALA A CA 1
ATOM 647 C C . ALA A 1 82 ? -3.184 5.452 4.001 1.00 97.62 82 ALA A C 1
ATOM 649 O O . ALA A 1 82 ? -2.814 5.200 2.854 1.00 97.62 82 ALA A O 1
ATOM 650 N N . ILE A 1 83 ? -4.004 6.478 4.285 1.00 97.75 83 ILE A N 1
ATOM 651 C CA . ILE A 1 83 ? -4.519 7.399 3.254 1.00 97.75 83 ILE A CA 1
ATOM 652 C C . ILE A 1 83 ? -3.369 8.083 2.511 1.00 97.75 83 ILE A C 1
ATOM 654 O O . ILE A 1 83 ? -3.325 8.058 1.281 1.00 97.75 83 ILE A O 1
ATOM 658 N N . SER A 1 84 ? -2.425 8.666 3.254 1.00 97.25 84 SER A N 1
ATOM 659 C CA . SER A 1 84 ? -1.284 9.379 2.678 1.00 97.25 84 SER A CA 1
ATOM 660 C C . SER A 1 84 ? -0.437 8.457 1.802 1.00 97.25 84 SER A C 1
ATOM 662 O O . SER A 1 84 ? -0.122 8.816 0.671 1.00 97.25 84 SER A O 1
ATOM 664 N N . HIS A 1 85 ? -0.116 7.258 2.297 1.00 96.25 85 HIS A N 1
ATOM 665 C CA . HIS A 1 85 ? 0.688 6.274 1.567 1.00 96.25 85 HIS A CA 1
ATOM 666 C C . HIS A 1 85 ? 0.005 5.813 0.278 1.00 96.25 85 HIS A C 1
ATOM 668 O O . HIS A 1 85 ? 0.608 5.855 -0.789 1.00 96.25 85 HIS A O 1
ATOM 674 N N . SER A 1 86 ? -1.276 5.438 0.348 1.00 97.25 8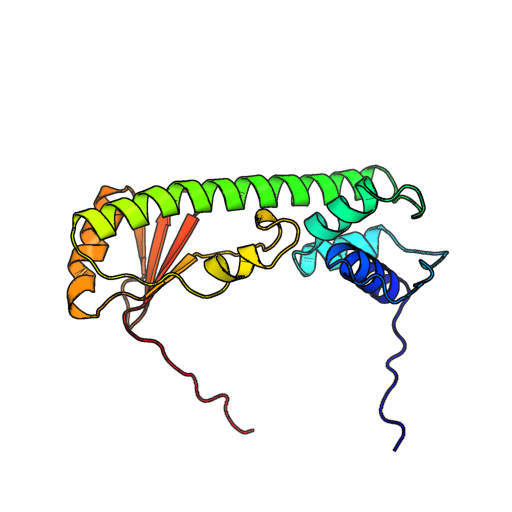6 SER A N 1
ATOM 675 C CA . SER A 1 86 ? -2.031 5.027 -0.842 1.00 97.25 86 SER A CA 1
ATOM 676 C C . SER A 1 86 ? -2.145 6.156 -1.868 1.00 97.25 86 SER A C 1
ATOM 678 O O . SER A 1 86 ? -2.075 5.899 -3.065 1.00 97.25 86 SER A O 1
ATOM 680 N N . THR A 1 87 ? -2.312 7.400 -1.416 1.00 96.38 87 THR A N 1
ATOM 681 C CA . THR A 1 87 ? -2.407 8.565 -2.308 1.00 96.38 87 THR A CA 1
ATOM 682 C C . THR A 1 87 ? -1.081 8.829 -3.023 1.00 96.38 87 THR A C 1
ATOM 684 O O . THR A 1 87 ? -1.071 9.151 -4.211 1.00 96.38 87 THR A O 1
ATOM 687 N N . GLU A 1 88 ? 0.048 8.668 -2.324 1.00 96.62 88 GLU A N 1
ATOM 688 C CA . GLU A 1 88 ? 1.379 8.740 -2.933 1.00 96.62 88 GLU A CA 1
ATOM 689 C C . GLU A 1 88 ? 1.549 7.645 -3.992 1.00 96.62 88 GLU A C 1
ATOM 691 O O . GLU A 1 88 ? 1.906 7.959 -5.127 1.00 96.62 88 GLU A O 1
ATOM 696 N N . GLN A 1 89 ? 1.199 6.395 -3.664 1.00 97.25 89 GLN A N 1
ATOM 697 C CA . GLN A 1 89 ? 1.244 5.279 -4.615 1.00 97.25 89 GLN A CA 1
ATOM 698 C C . GLN A 1 89 ? 0.382 5.544 -5.856 1.00 97.25 89 GLN A C 1
ATOM 700 O O . GLN A 1 89 ? 0.843 5.316 -6.971 1.00 97.25 89 GLN A O 1
ATOM 705 N N . ASP A 1 90 ? -0.839 6.059 -5.688 1.00 97.12 90 ASP A N 1
ATOM 706 C CA . ASP A 1 90 ? -1.730 6.369 -6.811 1.00 97.12 90 ASP A CA 1
ATOM 707 C C . ASP A 1 90 ? -1.162 7.468 -7.706 1.00 97.12 90 ASP A C 1
ATOM 709 O O . ASP A 1 90 ? -1.177 7.343 -8.930 1.00 97.12 90 ASP A O 1
ATOM 713 N N . ARG A 1 91 ? -0.591 8.522 -7.115 1.00 97.69 91 ARG A N 1
ATOM 714 C CA . ARG A 1 91 ? 0.064 9.586 -7.881 1.00 97.69 91 ARG A CA 1
ATOM 715 C C . ARG A 1 91 ? 1.228 9.049 -8.709 1.00 97.69 91 ARG A C 1
ATOM 717 O O . ARG A 1 91 ? 1.347 9.402 -9.882 1.00 97.69 91 ARG A O 1
ATOM 724 N N . GLU A 1 92 ? 2.095 8.238 -8.108 1.00 98.06 92 GLU A N 1
ATOM 725 C CA . GLU A 1 92 ? 3.236 7.668 -8.825 1.00 98.06 92 GLU A CA 1
ATOM 726 C C . GLU A 1 92 ? 2.782 6.691 -9.916 1.00 98.06 92 GLU A C 1
ATOM 728 O O . GLU A 1 92 ? 3.294 6.740 -11.035 1.00 98.06 92 GLU A O 1
ATOM 733 N N . MET A 1 93 ? 1.776 5.857 -9.640 1.00 97.81 93 MET A N 1
ATOM 734 C CA . MET A 1 93 ? 1.265 4.900 -10.620 1.00 97.81 93 MET A CA 1
ATOM 735 C C . MET A 1 93 ? 0.583 5.566 -11.810 1.00 97.81 93 MET A C 1
ATOM 737 O O . MET A 1 93 ? 0.833 5.145 -12.935 1.00 97.8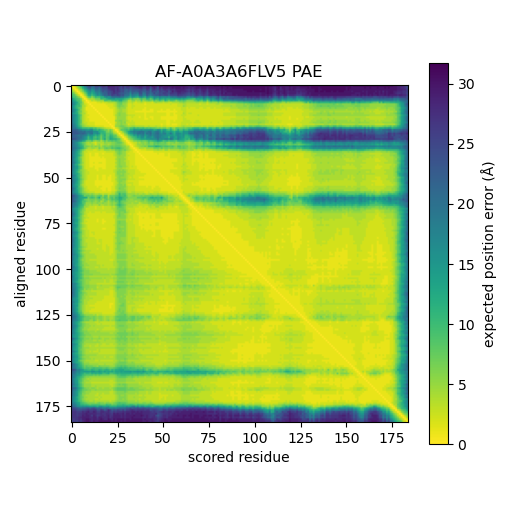1 93 MET A O 1
ATOM 741 N N . LEU A 1 94 ? -0.150 6.664 -11.606 1.00 98.12 94 LEU A N 1
ATOM 742 C CA . LEU A 1 94 ? -0.691 7.457 -12.715 1.00 98.12 94 LEU A CA 1
ATOM 743 C C . LEU A 1 94 ? 0.416 7.929 -13.674 1.00 98.12 94 LEU A C 1
ATOM 745 O O . LEU A 1 94 ? 0.239 7.893 -14.892 1.00 98.12 94 LEU A O 1
ATOM 749 N N . GLN A 1 95 ? 1.577 8.339 -13.148 1.00 98.38 95 GLN A N 1
ATOM 750 C CA . GLN A 1 95 ? 2.722 8.743 -13.976 1.00 98.38 95 GLN A CA 1
ATOM 751 C C . GLN A 1 95 ? 3.366 7.552 -14.694 1.00 98.38 95 GLN A C 1
ATOM 753 O O . GLN A 1 95 ? 3.738 7.667 -15.865 1.00 98.38 95 GLN A O 1
ATOM 758 N N . VAL A 1 96 ? 3.496 6.413 -14.007 1.00 98.56 96 VAL A N 1
ATOM 759 C CA . VAL A 1 96 ? 4.051 5.178 -14.576 1.00 98.56 96 VAL A CA 1
ATOM 760 C C . VAL A 1 96 ? 3.166 4.656 -15.705 1.00 98.56 96 VAL A C 1
ATOM 762 O O . VAL A 1 96 ? 3.659 4.466 -16.815 1.00 98.56 96 VAL A O 1
ATOM 765 N N . GLU A 1 97 ? 1.868 4.467 -15.466 1.00 98.50 97 GLU A N 1
ATOM 766 C CA . GLU A 1 97 ? 0.921 3.958 -16.464 1.00 98.50 97 GLU A CA 1
ATOM 767 C C . GLU A 1 97 ? 0.899 4.847 -17.708 1.00 98.50 97 GLU A C 1
ATOM 769 O O . GLU A 1 97 ? 1.006 4.349 -18.833 1.00 98.50 97 GLU A O 1
ATOM 774 N N . GLU A 1 98 ? 0.852 6.169 -17.517 1.00 98.38 98 GLU A N 1
ATOM 775 C CA . GLU A 1 98 ? 0.879 7.127 -18.618 1.00 98.38 98 GLU A CA 1
ATOM 776 C C . GLU A 1 98 ? 2.176 7.018 -19.428 1.00 98.38 98 GLU A C 1
ATOM 778 O O . GLU A 1 98 ? 2.135 6.936 -20.660 1.00 98.38 98 GLU A O 1
ATOM 783 N N . ARG A 1 99 ? 3.332 6.934 -18.758 1.00 98.38 99 ARG A N 1
ATOM 784 C CA . ARG A 1 99 ? 4.629 6.801 -19.432 1.00 98.38 99 ARG A CA 1
ATOM 785 C C . ARG A 1 99 ? 4.744 5.497 -20.218 1.00 98.38 99 ARG A C 1
ATOM 787 O O . ARG A 1 99 ? 5.232 5.502 -21.352 1.00 98.38 99 ARG A O 1
ATOM 794 N N . LEU A 1 100 ? 4.305 4.382 -19.638 1.00 98.38 100 LEU A N 1
ATOM 795 C CA . LEU A 1 100 ? 4.331 3.080 -20.304 1.00 98.38 100 LEU A CA 1
ATOM 796 C C . LEU A 1 100 ? 3.378 3.064 -21.504 1.00 98.38 100 LEU A C 1
ATOM 798 O O . LEU A 1 100 ? 3.754 2.597 -22.581 1.00 98.38 100 LEU A O 1
ATOM 802 N N . ARG A 1 101 ? 2.182 3.647 -21.361 1.00 98.19 101 ARG A N 1
ATOM 803 C CA . ARG A 1 101 ? 1.187 3.768 -22.433 1.00 98.19 101 ARG A CA 1
ATOM 804 C C . ARG A 1 101 ? 1.702 4.612 -23.600 1.00 98.19 101 ARG A C 1
ATOM 806 O O . ARG A 1 101 ? 1.602 4.171 -24.746 1.00 98.19 101 ARG A O 1
ATOM 813 N N . GLN A 1 102 ? 2.294 5.778 -23.330 1.00 98.12 102 GLN A N 1
ATOM 814 C CA . GLN A 1 102 ? 2.900 6.645 -24.353 1.00 98.12 102 GLN A CA 1
ATOM 815 C C . GLN A 1 102 ? 3.996 5.920 -25.145 1.00 98.12 102 GLN A C 1
ATOM 817 O O . GLN A 1 102 ? 4.066 6.032 -26.369 1.00 98.12 102 GLN A O 1
ATOM 822 N N . ASN A 1 103 ? 4.801 5.106 -24.460 1.00 97.88 103 ASN A N 1
ATOM 823 C CA . ASN A 1 103 ? 5.860 4.308 -25.070 1.00 97.88 103 ASN A CA 1
ATOM 824 C C . ASN A 1 103 ? 5.379 2.957 -25.630 1.00 97.88 103 ASN A C 1
ATOM 826 O O . ASN A 1 103 ? 6.201 2.144 -26.055 1.00 97.88 103 ASN A O 1
ATOM 830 N N . LYS A 1 104 ? 4.066 2.694 -25.673 1.00 98.06 104 LYS A N 1
ATOM 831 C CA . LYS A 1 104 ? 3.485 1.438 -26.185 1.00 98.06 104 LYS A CA 1
ATOM 832 C C . LYS A 1 104 ? 4.030 0.188 -25.474 1.00 98.06 104 LYS A C 1
ATOM 834 O O . LYS A 1 104 ? 4.208 -0.855 -26.100 1.00 98.06 104 LYS A O 1
ATOM 839 N N . ILE A 1 105 ? 4.316 0.300 -24.178 1.00 98.31 105 ILE A N 1
ATOM 840 C CA . ILE A 1 105 ? 4.714 -0.817 -23.320 1.00 98.31 105 ILE A CA 1
ATOM 841 C C . ILE A 1 105 ? 3.450 -1.401 -22.689 1.00 98.31 105 ILE A C 1
ATOM 843 O O . ILE A 1 105 ? 2.779 -0.757 -21.875 1.00 98.31 105 ILE A O 1
ATOM 847 N N . ILE A 1 106 ? 3.114 -2.629 -23.086 1.00 97.25 106 ILE A N 1
ATOM 848 C CA . ILE A 1 106 ? 1.946 -3.335 -22.557 1.00 97.25 106 ILE A CA 1
ATOM 849 C C . ILE A 1 106 ? 2.240 -3.737 -21.113 1.00 97.25 106 ILE A C 1
ATOM 851 O O . ILE A 1 106 ? 3.222 -4.432 -20.846 1.00 97.25 106 ILE A O 1
ATOM 855 N N . HIS A 1 107 ? 1.362 -3.324 -20.202 1.00 97.44 107 HIS A N 1
ATOM 856 C CA . HIS A 1 107 ? 1.465 -3.611 -18.780 1.00 97.44 107 HIS A CA 1
ATOM 857 C C . HIS A 1 107 ? 0.105 -4.006 -18.196 1.00 97.44 107 HIS A C 1
ATOM 859 O O . HIS A 1 107 ? -0.942 -3.620 -18.715 1.00 97.44 107 HIS A O 1
ATOM 865 N N . VAL A 1 108 ? 0.128 -4.797 -17.124 1.00 96.94 108 VAL A N 1
ATOM 866 C CA . VAL A 1 108 ? -1.063 -5.219 -16.377 1.00 96.94 108 VAL A CA 1
ATOM 867 C C . VAL A 1 108 ? -0.789 -5.054 -14.890 1.00 96.94 108 VAL A C 1
ATOM 869 O O . VAL A 1 108 ? 0.102 -5.713 -14.355 1.00 96.94 108 VAL A O 1
ATOM 872 N N . LEU A 1 109 ? -1.556 -4.193 -14.226 1.00 96.81 109 LEU A N 1
ATOM 873 C CA . LEU A 1 109 ? -1.534 -4.051 -12.771 1.00 96.81 109 LEU A CA 1
ATOM 874 C C . LEU A 1 109 ? -2.167 -5.270 -12.097 1.00 96.81 109 LEU A C 1
ATOM 876 O O . LEU A 1 109 ? -3.129 -5.848 -12.605 1.00 96.81 109 LEU A O 1
ATOM 880 N N . MET A 1 110 ? -1.619 -5.677 -10.952 1.00 93.62 110 MET A N 1
ATOM 881 C CA . MET A 1 110 ? -2.002 -6.925 -10.290 1.00 93.62 110 MET A CA 1
ATOM 882 C C . MET A 1 110 ? -2.112 -6.779 -8.766 1.00 93.62 110 MET A C 1
ATOM 884 O O . MET A 1 110 ? -1.798 -5.748 -8.172 1.00 93.62 110 MET A O 1
ATOM 888 N N . LYS A 1 111 ? -2.552 -7.871 -8.127 1.00 93.94 111 LYS A N 1
ATOM 889 C CA . LYS A 1 111 ? -2.587 -8.067 -6.671 1.00 93.94 111 LYS A CA 1
ATOM 890 C C . LYS A 1 111 ? -3.268 -6.907 -5.924 1.00 93.94 111 LYS A C 1
ATOM 892 O O . LYS A 1 111 ? -4.365 -6.488 -6.292 1.00 93.94 111 LYS A O 1
ATOM 897 N N . GLY A 1 112 ? -2.653 -6.448 -4.830 1.00 94.38 112 GLY A N 1
ATOM 898 C CA . GLY A 1 112 ? -3.222 -5.484 -3.892 1.00 94.38 112 GLY A CA 1
ATOM 899 C C . GLY A 1 112 ? -3.672 -4.190 -4.561 1.00 94.38 112 GLY A C 1
ATOM 900 O O . GLY A 1 112 ? -4.721 -3.672 -4.188 1.00 94.38 112 GLY A O 1
ATOM 901 N N . TYR A 1 113 ? -2.952 -3.731 -5.588 1.00 96.19 113 TYR A N 1
ATOM 902 C CA . TYR A 1 113 ? -3.232 -2.455 -6.240 1.00 96.19 113 TYR A CA 1
ATOM 903 C 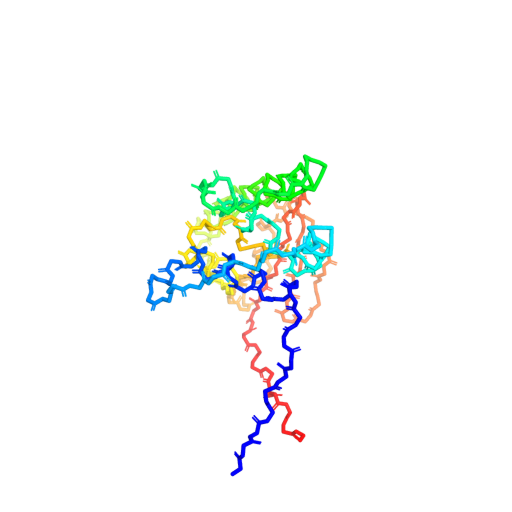C . TYR A 1 113 ? -4.568 -2.440 -6.987 1.00 96.19 113 TYR A C 1
ATOM 905 O O . TYR A 1 113 ? -5.281 -1.445 -6.951 1.00 96.19 113 TYR A O 1
ATOM 913 N N . ILE A 1 114 ? -4.961 -3.560 -7.600 1.00 95.81 114 ILE A N 1
ATOM 914 C CA . ILE A 1 114 ? -6.297 -3.700 -8.199 1.00 95.81 114 ILE A CA 1
ATOM 915 C C . ILE A 1 114 ? -7.336 -4.070 -7.135 1.00 95.81 114 ILE A C 1
ATOM 917 O O . ILE A 1 114 ? -8.430 -3.507 -7.106 1.00 95.81 114 ILE A O 1
ATOM 921 N N . LEU A 1 115 ? -6.992 -4.979 -6.215 1.00 95.25 115 LEU A N 1
ATOM 922 C CA . LEU A 1 115 ? -7.919 -5.466 -5.186 1.00 95.25 115 LEU A CA 1
ATOM 923 C C . LEU A 1 115 ? -8.340 -4.394 -4.176 1.00 95.25 115 LEU A C 1
ATOM 925 O O . LEU A 1 115 ? -9.388 -4.543 -3.547 1.00 95.25 115 LEU A O 1
ATOM 929 N N . LYS A 1 116 ? -7.570 -3.310 -4.016 1.00 95.75 116 LYS A N 1
ATOM 930 C CA . LYS A 1 116 ? -7.944 -2.202 -3.127 1.00 95.75 116 LYS A CA 1
ATOM 931 C C . LYS A 1 116 ? -9.298 -1.595 -3.498 1.00 95.75 116 LYS A C 1
ATOM 933 O O . LYS A 1 116 ? -10.028 -1.184 -2.609 1.00 95.75 116 LYS A O 1
ATOM 938 N N . GLN A 1 117 ? -9.688 -1.633 -4.773 1.00 95.62 117 GLN A N 1
ATOM 939 C CA . GLN A 1 117 ? -10.988 -1.126 -5.229 1.00 95.62 117 GLN A CA 1
ATOM 940 C C . GLN A 1 117 ? -12.179 -1.937 -4.690 1.00 95.62 117 GLN A C 1
ATOM 942 O O . GLN A 1 117 ? -13.313 -1.472 -4.718 1.00 95.62 117 GLN A O 1
ATOM 947 N N . CYS A 1 118 ? -11.936 -3.142 -4.166 1.00 93.69 118 CYS A N 1
ATOM 948 C CA . CYS A 1 118 ? -12.955 -3.954 -3.503 1.00 93.69 118 CYS A CA 1
ATOM 949 C C . CYS A 1 118 ? -13.140 -3.596 -2.017 1.00 93.69 118 CYS A C 1
ATOM 951 O O . CYS A 1 118 ? -14.026 -4.151 -1.366 1.00 93.69 118 CYS A O 1
ATOM 953 N N . TYR A 1 119 ? -12.302 -2.721 -1.454 1.00 94.75 119 TYR A N 1
ATOM 954 C CA . TYR A 1 119 ? -12.419 -2.292 -0.063 1.00 94.75 119 TYR A CA 1
ATOM 955 C C . TYR A 1 119 ? -13.386 -1.103 0.047 1.00 94.75 119 TYR A C 1
ATOM 957 O O . TYR A 1 119 ? -13.375 -0.232 -0.818 1.00 94.75 119 TYR A O 1
ATOM 965 N N . PRO A 1 120 ? -14.173 -1.006 1.139 1.00 94.00 120 PRO A N 1
ATOM 966 C CA . PRO A 1 120 ? -15.035 0.150 1.404 1.00 94.00 120 PRO A CA 1
ATOM 967 C C . PRO A 1 120 ? -14.304 1.498 1.355 1.00 94.00 120 PRO A C 1
ATOM 969 O O . PRO A 1 120 ? -14.878 2.497 0.933 1.00 94.00 120 PRO A O 1
ATOM 972 N N . ILE A 1 121 ? -13.048 1.517 1.810 1.00 95.56 121 ILE A N 1
ATOM 973 C CA . ILE A 1 121 ? -12.111 2.632 1.670 1.00 95.56 121 ILE A CA 1
ATOM 974 C C . ILE A 1 121 ? -10.848 2.048 1.019 1.00 95.56 121 ILE A C 1
ATOM 976 O O . ILE A 1 121 ? -10.111 1.327 1.708 1.00 95.56 121 ILE A O 1
ATOM 980 N N . PRO A 1 122 ? -10.611 2.278 -0.288 1.00 96.81 122 PRO A N 1
ATOM 981 C CA . PRO A 1 122 ? -9.516 1.646 -1.022 1.00 96.81 122 PRO A CA 1
ATOM 982 C C . PRO A 1 122 ? -8.143 1.847 -0.384 1.00 96.81 122 PRO A C 1
ATOM 984 O O . PRO A 1 122 ? -7.344 0.917 -0.296 1.00 96.81 122 PRO A O 1
ATOM 987 N N . GLU A 1 123 ? -7.887 3.034 0.149 1.00 97.06 123 GLU A N 1
ATOM 988 C CA . GLU A 1 123 ? -6.623 3.412 0.774 1.00 97.06 123 GLU A CA 1
ATOM 989 C C . GLU A 1 123 ? -6.304 2.600 2.037 1.00 97.06 123 GLU A C 1
ATOM 991 O O . GLU A 1 123 ? -5.148 2.495 2.447 1.00 97.06 123 GLU A O 1
ATOM 996 N N . LEU A 1 124 ? -7.317 1.993 2.663 1.00 96.69 124 LEU A N 1
ATOM 997 C CA . LEU A 1 124 ? -7.120 1.140 3.831 1.00 96.69 124 LEU A CA 1
ATOM 998 C C . LEU A 1 124 ? -6.700 -0.282 3.468 1.00 96.69 124 LEU A C 1
ATOM 1000 O O . LEU A 1 124 ? -6.331 -1.041 4.367 1.00 96.69 124 LEU A O 1
ATOM 1004 N N . ARG A 1 125 ? -6.682 -0.657 2.181 1.00 95.00 125 ARG A N 1
ATOM 1005 C CA . ARG A 1 125 ? -5.981 -1.864 1.736 1.00 95.00 125 ARG A CA 1
ATOM 1006 C C . ARG A 1 125 ? -4.479 -1.595 1.648 1.00 95.00 125 ARG A C 1
ATOM 1008 O O . ARG A 1 125 ? -3.885 -1.592 0.575 1.00 95.00 125 ARG A O 1
ATOM 1015 N N . THR A 1 126 ? -3.857 -1.447 2.810 1.00 92.44 126 THR A N 1
ATOM 1016 C CA . THR A 1 126 ? -2.415 -1.217 2.959 1.00 92.44 126 THR A CA 1
ATOM 1017 C C . THR A 1 126 ? -1.588 -2.261 2.197 1.00 92.44 126 THR A C 1
ATOM 1019 O O . THR A 1 126 ? -1.801 -3.466 2.330 1.00 92.44 126 THR A O 1
ATOM 1022 N N . MET A 1 127 ? -0.660 -1.803 1.356 1.00 92.06 127 MET A N 1
ATOM 1023 C CA . MET A 1 127 ? 0.276 -2.625 0.576 1.00 92.06 127 MET A CA 1
ATOM 1024 C C . MET A 1 127 ? 1.651 -1.964 0.565 1.00 92.06 127 MET A C 1
ATOM 1026 O O . MET A 1 127 ? 1.746 -0.737 0.519 1.00 92.06 127 MET A O 1
ATOM 1030 N N . GLY A 1 128 ? 2.708 -2.774 0.631 1.00 89.00 128 GLY A N 1
ATOM 1031 C CA . GLY A 1 128 ? 4.081 -2.264 0.627 1.00 89.00 128 GLY A CA 1
ATOM 1032 C C . GLY A 1 128 ? 4.545 -1.843 -0.766 1.00 89.00 128 GLY A C 1
ATOM 1033 O O . GLY A 1 128 ? 5.211 -0.820 -0.921 1.00 89.00 128 GLY A O 1
ATOM 1034 N N . ASP A 1 129 ? 4.152 -2.615 -1.770 1.00 94.31 129 ASP A N 1
ATOM 1035 C CA . ASP A 1 129 ? 4.567 -2.509 -3.158 1.00 94.31 129 ASP A CA 1
ATOM 1036 C C . ASP A 1 129 ? 3.372 -2.513 -4.119 1.00 94.31 129 ASP A C 1
ATOM 1038 O O . ASP A 1 129 ? 2.249 -2.898 -3.779 1.00 94.31 129 ASP A O 1
ATOM 1042 N N . VAL A 1 130 ? 3.632 -2.043 -5.338 1.00 97.38 130 VAL A N 1
ATOM 1043 C CA . VAL A 1 130 ? 2.726 -2.162 -6.475 1.00 97.38 130 VAL A CA 1
ATOM 1044 C C . VAL A 1 130 ? 3.318 -3.139 -7.479 1.00 97.38 130 VAL A C 1
ATOM 1046 O O . VAL A 1 130 ? 4.398 -2.920 -8.026 1.00 97.38 130 VAL A O 1
ATOM 1049 N N . ASP A 1 131 ? 2.579 -4.212 -7.741 1.00 96.81 131 ASP A N 1
ATOM 1050 C CA . ASP A 1 131 ? 2.937 -5.221 -8.727 1.00 96.81 131 ASP A CA 1
ATOM 1051 C C . ASP A 1 131 ? 2.338 -4.910 -10.097 1.00 96.81 131 ASP A C 1
ATOM 1053 O O . ASP A 1 131 ? 1.119 -4.748 -10.237 1.00 96.81 131 ASP A O 1
ATOM 1057 N N . PHE A 1 132 ? 3.165 -4.977 -11.138 1.00 97.12 132 PHE A N 1
ATOM 1058 C CA . PHE A 1 132 ? 2.663 -5.049 -12.506 1.00 97.12 132 PHE A CA 1
ATOM 1059 C C . PHE A 1 132 ? 3.490 -5.977 -13.391 1.00 97.12 132 PHE A C 1
ATOM 1061 O O . PHE A 1 132 ? 4.684 -6.193 -13.188 1.00 97.12 132 PHE A O 1
ATOM 1068 N N . LEU A 1 133 ? 2.814 -6.565 -14.374 1.00 97.75 133 LEU A N 1
ATOM 1069 C CA . LEU A 1 133 ? 3.383 -7.477 -15.355 1.00 97.75 133 LEU A CA 1
ATOM 1070 C C . LEU A 1 133 ? 3.626 -6.738 -16.665 1.00 97.75 133 LEU A C 1
ATOM 1072 O O . LEU A 1 133 ? 2.725 -6.079 -17.175 1.00 97.75 133 LEU A O 1
ATOM 1076 N N . ILE A 1 134 ? 4.809 -6.924 -17.235 1.00 98.06 134 ILE A N 1
ATOM 1077 C CA . ILE A 1 134 ? 5.180 -6.489 -18.582 1.00 98.06 134 ILE A CA 1
ATOM 1078 C C . ILE A 1 134 ? 5.596 -7.691 -19.429 1.00 98.06 134 ILE A C 1
ATOM 1080 O O . ILE A 1 134 ? 5.835 -8.793 -18.922 1.00 98.06 134 ILE A O 1
ATOM 1084 N N . ARG A 1 135 ? 5.743 -7.478 -20.736 1.00 96.81 135 ARG A N 1
ATOM 1085 C CA . ARG A 1 135 ? 6.402 -8.457 -21.604 1.00 96.81 135 ARG A CA 1
ATOM 1086 C C . ARG A 1 135 ? 7.900 -8.520 -21.301 1.00 96.81 135 ARG A C 1
ATOM 1088 O O . ARG A 1 135 ? 8.515 -7.525 -20.919 1.00 96.81 135 ARG A O 1
ATOM 1095 N N . LYS A 1 136 ? 8.512 -9.692 -21.481 1.00 95.69 136 LYS A N 1
ATOM 1096 C CA . LYS A 1 136 ? 9.936 -9.902 -21.164 1.00 95.69 136 LYS A CA 1
ATOM 1097 C C . LYS A 1 136 ? 10.845 -9.027 -22.027 1.00 95.69 136 LYS A C 1
ATOM 1099 O O . LYS A 1 136 ? 11.844 -8.515 -21.529 1.00 95.69 136 LYS A O 1
ATOM 1104 N N . GLU A 1 137 ? 10.488 -8.861 -23.291 1.00 96.62 137 GLU A N 1
ATOM 1105 C CA . GLU A 1 137 ? 11.177 -8.036 -24.279 1.00 96.62 137 GLU A CA 1
ATOM 1106 C C . GLU A 1 137 ? 11.158 -6.537 -23.941 1.00 96.62 137 GLU A C 1
ATOM 1108 O O . GLU A 1 137 ? 12.094 -5.824 -24.292 1.00 96.62 137 GLU A O 1
ATOM 1113 N N . ASP A 1 138 ? 10.161 -6.065 -23.186 1.00 97.75 138 ASP A N 1
ATOM 1114 C CA . ASP A 1 138 ? 10.038 -4.653 -22.806 1.00 97.75 138 ASP A CA 1
ATOM 1115 C C . ASP A 1 138 ? 10.832 -4.288 -21.548 1.00 97.75 138 ASP A C 1
ATOM 1117 O O . ASP A 1 138 ? 10.934 -3.114 -21.203 1.00 97.75 138 ASP A O 1
ATOM 1121 N N . ARG A 1 139 ? 11.452 -5.261 -20.872 1.00 96.69 139 ARG A N 1
ATOM 1122 C CA . ARG A 1 139 ? 12.096 -5.072 -19.565 1.00 96.69 139 ARG A CA 1
ATOM 1123 C C . ARG A 1 139 ? 13.089 -3.911 -19.519 1.00 96.69 139 ARG A C 1
ATOM 1125 O O . ARG A 1 139 ? 13.013 -3.085 -18.614 1.00 96.69 139 ARG A O 1
ATOM 1132 N N . TYR A 1 140 ? 14.010 -3.837 -20.480 1.00 97.69 140 TYR A N 1
ATOM 1133 C CA . TYR A 1 140 ? 15.004 -2.761 -20.500 1.00 97.69 140 TYR A CA 1
ATOM 1134 C C . TYR A 1 140 ? 14.367 -1.405 -20.826 1.00 97.69 140 TYR A C 1
ATOM 1136 O O . TYR A 1 140 ? 14.747 -0.393 -20.248 1.00 97.69 140 TYR A O 1
ATOM 1144 N N . ARG A 1 141 ? 13.346 -1.388 -21.692 1.00 98.19 141 ARG A N 1
ATOM 1145 C CA . ARG A 1 141 ? 12.590 -0.172 -22.013 1.00 98.19 141 ARG A CA 1
ATOM 1146 C C . ARG A 1 141 ? 11.871 0.342 -20.766 1.00 98.19 141 ARG A C 1
ATOM 1148 O O . ARG A 1 141 ? 12.078 1.484 -20.385 1.00 98.19 141 ARG A O 1
ATOM 1155 N N . THR A 1 142 ? 11.131 -0.523 -20.069 1.00 98.50 142 THR A N 1
ATOM 1156 C CA . THR A 1 142 ? 10.483 -0.196 -18.789 1.00 98.50 142 THR A CA 1
ATOM 1157 C C . THR A 1 142 ? 11.485 0.308 -17.760 1.00 98.50 142 THR A C 1
ATOM 1159 O O . THR A 1 142 ? 11.213 1.296 -17.090 1.00 98.50 142 THR A O 1
ATOM 1162 N N . HIS A 1 143 ? 12.653 -0.329 -17.653 1.00 98.50 143 HIS A N 1
ATOM 1163 C CA . HIS A 1 143 ? 13.701 0.114 -16.741 1.00 98.50 143 HIS A CA 1
ATOM 1164 C C . HIS A 1 143 ? 14.126 1.560 -17.019 1.00 98.50 143 HIS A C 1
ATOM 1166 O O . HIS A 1 143 ? 14.111 2.368 -16.096 1.00 98.50 143 HIS A O 1
ATOM 1172 N N . GLN A 1 144 ? 14.426 1.904 -18.274 1.00 98.56 144 GLN A N 1
ATOM 1173 C CA . GLN A 1 144 ? 14.795 3.274 -18.643 1.00 98.56 144 GLN A CA 1
ATOM 1174 C C . GLN A 1 144 ? 13.665 4.272 -18.354 1.00 98.56 144 GLN A C 1
ATOM 1176 O O . GLN A 1 144 ? 13.916 5.332 -17.785 1.00 98.56 144 GLN A O 1
ATOM 1181 N N . GLU A 1 145 ? 12.413 3.922 -18.661 1.00 98.62 145 GLU A N 1
ATOM 1182 C CA . GLU A 1 145 ? 11.269 4.793 -18.365 1.00 98.62 145 GLU A CA 1
ATOM 1183 C C . GLU A 1 145 ? 11.089 5.053 -16.862 1.00 98.62 145 GLU A C 1
ATOM 1185 O O . GLU A 1 145 ? 10.801 6.181 -16.463 1.00 98.62 145 GLU A O 1
ATOM 1190 N N . LEU A 1 146 ? 11.289 4.039 -16.015 1.00 98.69 146 LEU A N 1
ATOM 1191 C CA . LEU A 1 146 ? 11.194 4.193 -14.561 1.00 98.69 146 LEU A CA 1
ATOM 1192 C C . LEU A 1 146 ? 12.330 5.058 -14.002 1.00 98.69 146 LEU A C 1
ATOM 1194 O O . LEU A 1 146 ? 12.066 5.933 -13.175 1.00 98.69 146 LEU A O 1
ATOM 1198 N N . LEU A 1 147 ? 13.565 4.884 -14.488 1.00 98.62 147 LEU A N 1
ATOM 1199 C CA . LEU A 1 147 ? 14.681 5.762 -14.117 1.00 98.62 147 LEU A CA 1
ATOM 1200 C C . LEU A 1 147 ? 14.402 7.220 -14.513 1.00 98.62 147 LEU A C 1
ATOM 1202 O O . LEU A 1 147 ? 14.602 8.129 -13.7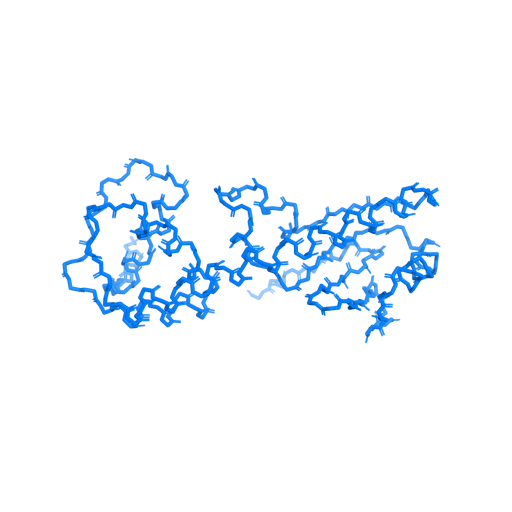09 1.00 98.62 147 LEU A O 1
ATOM 1206 N N . ASN A 1 148 ? 13.854 7.446 -15.711 1.00 98.38 148 ASN A N 1
ATOM 1207 C CA . ASN A 1 148 ? 13.470 8.780 -16.186 1.00 98.38 148 ASN A CA 1
ATOM 1208 C C . ASN A 1 148 ? 12.345 9.418 -15.352 1.00 98.38 148 ASN A C 1
ATOM 1210 O O . ASN A 1 148 ? 12.256 10.642 -15.269 1.00 98.38 148 ASN A O 1
ATOM 1214 N N . LEU A 1 149 ? 11.489 8.609 -14.719 1.00 98.25 149 LEU A N 1
ATOM 1215 C CA . LEU A 1 149 ? 10.473 9.069 -13.764 1.00 98.25 149 LEU A CA 1
ATOM 1216 C C . LEU A 1 149 ? 11.033 9.317 -12.351 1.00 98.25 149 LEU A C 1
ATOM 1218 O O . LEU A 1 149 ? 10.280 9.717 -11.456 1.00 98.25 149 LEU A O 1
ATOM 1222 N N . GLY A 1 150 ? 12.335 9.107 -12.142 1.00 98.38 150 GLY A N 1
ATOM 1223 C CA . GLY A 1 150 ? 13.021 9.329 -10.872 1.00 98.38 150 GLY A CA 1
ATOM 1224 C C . GLY A 1 150 ? 12.930 8.156 -9.897 1.00 98.38 150 GLY A C 1
ATOM 1225 O O . GLY A 1 150 ? 13.131 8.358 -8.701 1.00 98.38 150 GLY A O 1
ATOM 1226 N N . PHE A 1 151 ? 12.605 6.951 -10.371 1.00 98.62 151 PHE A N 1
ATOM 1227 C CA . PHE A 1 151 ? 12.738 5.744 -9.559 1.00 98.62 151 PHE A CA 1
ATOM 1228 C C . PHE A 1 151 ? 14.188 5.268 -9.519 1.00 98.62 151 PHE A C 1
ATOM 1230 O O . PHE A 1 151 ? 14.903 5.314 -10.517 1.00 98.62 151 PHE A O 1
ATOM 1237 N N . THR A 1 152 ? 14.589 4.713 -8.381 1.00 98.56 152 THR A N 1
ATOM 1238 C CA . THR A 1 152 ? 15.864 4.012 -8.218 1.00 98.56 152 THR A CA 1
ATOM 1239 C C . THR A 1 152 ? 15.638 2.511 -8.352 1.00 98.56 152 THR A C 1
ATOM 1241 O O . THR A 1 152 ? 14.750 1.964 -7.702 1.00 98.56 152 THR A O 1
ATOM 1244 N N . CYS A 1 153 ? 16.445 1.830 -9.168 1.00 98.19 153 CYS A N 1
ATOM 1245 C CA . CYS A 1 153 ? 16.448 0.367 -9.242 1.00 98.19 153 CYS A CA 1
ATOM 1246 C C . CYS A 1 153 ? 17.088 -0.213 -7.972 1.00 98.19 153 CYS A C 1
ATOM 1248 O O . CYS A 1 153 ? 18.259 0.045 -7.696 1.00 98.19 153 CYS A O 1
ATOM 1250 N N . THR A 1 154 ? 16.332 -0.987 -7.195 1.00 97.44 154 THR A N 1
ATOM 1251 C CA . THR A 1 154 ? 16.810 -1.613 -5.948 1.00 97.44 154 THR A CA 1
ATOM 1252 C C . THR A 1 154 ? 17.178 -3.084 -6.140 1.00 97.44 154 THR A C 1
ATOM 1254 O O . THR A 1 154 ? 17.993 -3.623 -5.393 1.00 97.44 154 THR A O 1
ATOM 1257 N N . CYS A 1 155 ? 16.619 -3.743 -7.160 1.00 94.75 155 CYS A N 1
ATOM 1258 C CA . CYS A 1 155 ? 16.976 -5.104 -7.548 1.00 94.75 155 CYS A CA 1
ATOM 1259 C C . CYS A 1 155 ? 16.675 -5.341 -9.030 1.00 94.75 155 CYS A C 1
ATOM 1261 O O . CYS A 1 155 ? 15.563 -5.109 -9.488 1.00 94.75 155 CYS A O 1
ATOM 1263 N N . GLU A 1 156 ? 17.633 -5.896 -9.768 1.00 92.31 156 GLU A N 1
ATOM 1264 C CA . GLU A 1 156 ? 17.482 -6.235 -11.190 1.00 92.31 156 GLU A CA 1
ATOM 1265 C C . GLU A 1 156 ? 17.790 -7.713 -11.480 1.00 92.31 156 GLU A C 1
ATOM 1267 O O . GLU A 1 156 ? 18.390 -8.076 -12.493 1.00 92.31 156 GLU A O 1
ATOM 1272 N N . LYS A 1 157 ? 17.370 -8.617 -10.586 1.00 88.00 157 LYS A N 1
ATOM 1273 C CA . LYS A 1 157 ? 17.668 -10.054 -10.696 1.00 88.00 157 LYS A CA 1
ATOM 1274 C C . LYS A 1 157 ? 16.432 -10.890 -11.026 1.00 88.00 157 LYS A C 1
ATOM 1276 O O . LYS A 1 157 ? 15.374 -10.752 -10.429 1.00 88.00 157 LYS A O 1
ATOM 1281 N N . GLY A 1 158 ? 16.586 -11.835 -11.952 1.00 89.88 158 GLY A N 1
ATOM 1282 C CA . GLY A 1 158 ? 15.555 -12.828 -12.259 1.00 89.88 158 GLY A CA 1
ATOM 1283 C C . GLY A 1 158 ? 14.321 -12.264 -12.976 1.00 89.88 158 GLY A C 1
ATOM 1284 O O . GLY A 1 158 ? 14.418 -11.468 -13.915 1.00 89.88 158 GLY A O 1
ATOM 1285 N N . PHE A 1 159 ? 13.135 -12.750 -12.594 1.00 93.50 159 PHE A N 1
ATOM 1286 C CA . PHE A 1 159 ? 11.878 -12.412 -13.274 1.00 93.50 159 PHE A CA 1
ATOM 1287 C C . PHE A 1 159 ? 11.169 -11.175 -12.712 1.00 93.50 159 PHE A C 1
ATOM 1289 O O . PHE A 1 159 ? 10.304 -10.646 -13.409 1.00 93.50 159 PHE A O 1
ATOM 1296 N N . VAL A 1 160 ? 11.609 -10.654 -11.566 1.00 95.75 160 VAL A N 1
ATOM 1297 C CA . VAL A 1 160 ? 11.034 -9.479 -10.896 1.00 95.75 160 VAL A CA 1
ATOM 1298 C C . VAL A 1 160 ? 12.131 -8.445 -10.691 1.00 95.75 160 VAL A C 1
ATOM 1300 O O . VAL A 1 160 ? 13.169 -8.772 -10.125 1.00 95.75 160 VAL A O 1
ATOM 1303 N N . TRP A 1 161 ? 11.940 -7.234 -11.209 1.00 97.69 161 TRP A N 1
ATOM 1304 C CA . TRP A 1 161 ? 12.838 -6.104 -10.947 1.00 97.69 161 TRP A CA 1
ATOM 1305 C C . TRP A 1 161 ? 12.137 -5.114 -10.019 1.00 97.69 161 TRP A C 1
ATOM 1307 O O . TRP A 1 161 ? 10.958 -4.830 -10.217 1.00 97.69 161 TRP A O 1
ATOM 1317 N N . CYS A 1 162 ? 12.849 -4.622 -9.012 1.00 98.25 162 CYS A N 1
ATOM 1318 C CA . CYS A 1 162 ? 12.302 -3.793 -7.946 1.00 98.25 162 CYS A CA 1
ATOM 1319 C C . CYS A 1 162 ? 12.792 -2.354 -8.078 1.00 98.25 162 CYS A C 1
ATOM 1321 O O . CYS A 1 162 ? 13.965 -2.109 -8.382 1.00 98.25 162 CYS A O 1
ATOM 1323 N N . TYR A 1 163 ? 11.893 -1.411 -7.816 1.00 98.62 163 TYR A N 1
ATOM 1324 C CA . TYR A 1 163 ? 12.164 0.018 -7.917 1.00 98.62 163 TYR A CA 1
ATOM 1325 C C . TYR A 1 163 ? 11.566 0.769 -6.737 1.00 98.62 163 TYR A C 1
ATOM 1327 O O . TYR A 1 163 ? 10.541 0.355 -6.199 1.00 98.62 163 TYR A O 1
ATOM 1335 N N . GLN A 1 164 ? 12.173 1.892 -6.366 1.00 98.31 164 GLN A N 1
ATOM 1336 C CA . GLN A 1 164 ? 11.694 2.735 -5.275 1.00 98.31 164 GLN A CA 1
ATOM 1337 C C . GLN A 1 164 ? 11.747 4.221 -5.640 1.00 98.31 164 GLN A C 1
ATOM 1339 O O . GLN A 1 164 ? 12.730 4.690 -6.214 1.00 98.31 164 GLN A O 1
ATOM 1344 N N . LYS A 1 165 ? 10.703 4.965 -5.261 1.00 97.88 165 LYS A N 1
ATOM 1345 C CA . LYS A 1 165 ? 10.654 6.433 -5.284 1.00 97.88 165 LYS A CA 1
ATOM 1346 C C . LYS A 1 165 ? 9.819 6.925 -4.105 1.00 97.88 165 LYS A C 1
ATOM 1348 O O . LYS A 1 165 ? 8.632 6.618 -4.020 1.00 97.88 165 LYS A O 1
ATOM 1353 N N . GLY A 1 166 ? 10.439 7.671 -3.190 1.00 94.69 166 GLY A N 1
ATOM 1354 C CA . GLY A 1 166 ? 9.787 8.047 -1.932 1.00 94.69 166 GLY A CA 1
ATOM 1355 C C . GLY A 1 166 ? 9.333 6.804 -1.160 1.00 94.69 166 GLY A C 1
ATOM 1356 O O . GLY A 1 166 ? 10.124 5.878 -0.956 1.00 94.69 166 GLY A O 1
ATOM 1357 N N . ASN A 1 167 ? 8.053 6.763 -0.789 1.00 93.25 167 ASN A N 1
ATOM 1358 C CA . ASN A 1 167 ? 7.449 5.601 -0.126 1.00 93.25 167 ASN A CA 1
ATOM 1359 C C . ASN A 1 167 ? 6.851 4.579 -1.108 1.00 93.25 167 ASN A C 1
ATOM 1361 O O . ASN A 1 167 ? 6.332 3.547 -0.683 1.00 93.25 167 ASN A O 1
ATOM 1365 N N . THR A 1 168 ? 6.920 4.832 -2.417 1.00 97.44 168 THR A N 1
ATOM 1366 C CA . THR A 1 168 ? 6.379 3.922 -3.431 1.00 97.44 168 THR A CA 1
ATOM 1367 C C . THR A 1 168 ? 7.428 2.903 -3.854 1.00 97.44 168 THR A C 1
ATOM 1369 O O . THR A 1 168 ? 8.462 3.261 -4.422 1.00 97.44 168 THR A O 1
ATOM 1372 N N . ASN A 1 169 ? 7.128 1.626 -3.622 1.00 98.00 169 ASN A N 1
ATOM 1373 C CA . ASN A 1 169 ? 7.896 0.495 -4.135 1.00 98.00 169 ASN A CA 1
ATOM 1374 C C . ASN A 1 169 ? 7.144 -0.159 -5.293 1.00 98.00 169 ASN A C 1
ATOM 1376 O O . ASN A 1 169 ? 5.928 -0.338 -5.217 1.00 98.00 169 ASN A O 1
ATOM 1380 N N . LEU A 1 170 ? 7.864 -0.537 -6.344 1.00 98.38 170 LEU A N 1
ATOM 1381 C CA . LEU A 1 170 ? 7.319 -1.239 -7.500 1.00 98.38 170 LEU A CA 1
ATOM 1382 C C . LEU A 1 170 ? 8.002 -2.592 -7.661 1.00 98.38 170 LEU A C 1
ATOM 1384 O O . LEU A 1 170 ? 9.230 -2.674 -7.602 1.00 98.38 170 LEU A O 1
ATOM 1388 N N . GLU A 1 171 ? 7.213 -3.616 -7.964 1.00 97.75 171 GLU A N 1
ATOM 1389 C CA . GLU A 1 171 ? 7.691 -4.903 -8.458 1.00 97.75 171 GLU A CA 1
ATOM 1390 C C . GLU A 1 171 ? 7.258 -5.095 -9.916 1.00 97.75 171 GLU A C 1
ATOM 1392 O O . GLU A 1 171 ? 6.073 -5.218 -10.240 1.00 97.75 171 GLU A O 1
ATOM 1397 N N . VAL A 1 172 ? 8.242 -5.138 -10.814 1.00 97.69 172 VAL A N 1
ATOM 1398 C CA . VAL A 1 172 ? 8.040 -5.285 -12.258 1.00 97.69 172 VAL A CA 1
ATOM 1399 C C . VAL A 1 172 ? 8.307 -6.723 -12.671 1.00 97.69 172 VAL A C 1
ATOM 1401 O O . VAL A 1 172 ? 9.455 -7.174 -12.784 1.00 97.69 172 VAL A O 1
ATOM 1404 N N . HIS A 1 173 ? 7.228 -7.451 -12.927 1.00 97.00 173 HIS A N 1
ATOM 1405 C CA . HIS A 1 173 ? 7.247 -8.858 -13.310 1.00 97.00 173 HIS A CA 1
ATOM 1406 C C . HIS A 1 173 ? 7.366 -8.991 -14.830 1.00 97.00 173 HIS A C 1
ATOM 1408 O O . HIS A 1 173 ? 6.683 -8.293 -15.570 1.00 97.00 173 HIS A O 1
ATOM 1414 N N . SER A 1 174 ? 8.175 -9.934 -15.323 1.00 95.31 174 SER A N 1
ATOM 1415 C CA . SER A 1 174 ? 8.137 -10.357 -16.744 1.00 95.31 174 SER A CA 1
ATOM 1416 C C . SER A 1 174 ? 7.519 -11.738 -16.963 1.00 95.31 174 SER A C 1
ATOM 1418 O O . SER A 1 174 ? 7.390 -12.204 -18.096 1.00 95.31 174 SER A O 1
ATOM 1420 N N . ARG A 1 175 ? 7.181 -12.435 -15.873 1.00 91.25 175 ARG A N 1
ATOM 1421 C CA . ARG A 1 175 ? 6.527 -13.745 -15.872 1.00 91.25 175 ARG A CA 1
ATOM 1422 C C . ARG A 1 175 ? 5.653 -13.860 -14.634 1.00 91.25 175 ARG A C 1
ATOM 1424 O O . ARG A 1 175 ? 6.106 -13.537 -13.542 1.00 91.25 175 ARG A O 1
ATOM 1431 N N . ILE A 1 176 ? 4.461 -14.424 -14.793 1.00 83.06 176 ILE A N 1
ATOM 1432 C CA . ILE A 1 176 ? 3.675 -14.920 -13.663 1.00 83.06 176 ILE A CA 1
ATOM 1433 C C . ILE A 1 176 ? 4.263 -16.278 -13.276 1.00 83.06 176 ILE A C 1
ATOM 1435 O O . ILE A 1 176 ? 4.229 -17.223 -14.067 1.00 83.06 176 ILE A O 1
ATOM 1439 N N . ILE A 1 177 ? 4.841 -16.384 -12.082 1.00 68.62 177 ILE A N 1
ATOM 1440 C CA . ILE A 1 177 ? 5.284 -17.671 -11.544 1.00 68.62 177 ILE A CA 1
ATOM 1441 C C . ILE A 1 177 ? 4.146 -18.211 -10.685 1.00 68.62 177 ILE A C 1
ATOM 1443 O O . ILE A 1 177 ? 3.909 -17.722 -9.584 1.00 68.62 177 ILE A O 1
ATOM 1447 N N . ALA A 1 178 ? 3.457 -19.244 -11.164 1.00 55.78 178 ALA A N 1
ATOM 1448 C CA . ALA A 1 178 ? 2.690 -20.095 -10.270 1.00 55.78 178 ALA A CA 1
ATOM 1449 C C . ALA A 1 178 ? 3.703 -20.889 -9.435 1.00 55.78 178 ALA A C 1
ATOM 1451 O O . ALA A 1 178 ? 4.286 -21.860 -9.922 1.00 55.78 178 ALA A O 1
ATOM 1452 N N . GLN A 1 179 ? 3.964 -20.475 -8.194 1.00 46.97 179 GLN A N 1
ATOM 1453 C CA . GLN A 1 179 ? 4.549 -21.419 -7.248 1.00 46.97 179 GLN A CA 1
ATOM 1454 C C . GLN A 1 179 ? 3.547 -22.568 -7.123 1.00 46.97 179 GLN A C 1
ATOM 1456 O O . GLN A 1 179 ? 2.397 -22.356 -6.737 1.00 46.97 179 GLN A O 1
ATOM 1461 N N . LYS A 1 180 ? 3.961 -23.794 -7.465 1.00 40.75 180 LYS A N 1
ATOM 1462 C CA . LYS A 1 180 ? 3.272 -24.969 -6.936 1.00 40.75 180 LYS A CA 1
ATOM 1463 C C . LYS A 1 180 ? 3.363 -24.832 -5.421 1.00 40.75 180 LYS A C 1
ATOM 1465 O O . LYS A 1 180 ? 4.452 -24.975 -4.872 1.00 40.75 180 LYS A O 1
ATOM 1470 N N . VAL A 1 181 ? 2.245 -24.522 -4.770 1.00 44.56 181 VAL A N 1
ATOM 1471 C CA . VAL A 1 181 ? 2.110 -24.741 -3.331 1.00 44.56 181 VAL A CA 1
ATOM 1472 C C . VAL A 1 181 ? 2.443 -26.214 -3.137 1.00 44.56 181 VAL A C 1
ATOM 1474 O O . VAL A 1 181 ? 1.777 -27.081 -3.711 1.00 44.56 181 VAL A O 1
ATOM 1477 N N . GLY A 1 182 ? 3.564 -26.484 -2.469 1.00 40.59 182 GLY A N 1
ATOM 1478 C CA . GLY A 1 182 ? 3.995 -27.842 -2.192 1.00 40.59 182 GLY A CA 1
ATOM 1479 C C . GLY A 1 182 ? 2.843 -28.584 -1.530 1.00 40.59 182 GLY A C 1
ATOM 1480 O O . GLY A 1 182 ? 2.298 -28.116 -0.535 1.00 40.59 182 GLY A O 1
ATOM 1481 N N . ARG A 1 183 ? 2.454 -29.724 -2.105 1.00 40.59 183 ARG A N 1
ATOM 1482 C CA . ARG A 1 183 ? 1.805 -30.760 -1.309 1.00 40.59 183 ARG A CA 1
ATOM 1483 C C . ARG A 1 183 ? 2.860 -31.211 -0.304 1.00 40.59 183 ARG A C 1
ATOM 1485 O O . ARG A 1 183 ? 3.832 -31.846 -0.712 1.00 40.59 183 ARG A O 1
ATOM 1492 N N . VAL A 1 184 ? 2.691 -30.805 0.948 1.00 41.41 184 VAL A N 1
ATOM 1493 C CA . VAL A 1 184 ? 3.233 -31.511 2.109 1.00 41.41 184 VAL A CA 1
ATOM 1494 C C . VAL A 1 184 ? 2.046 -32.177 2.776 1.00 41.41 184 VAL A C 1
ATOM 1496 O O . VAL A 1 184 ? 1.024 -31.472 2.936 1.00 41.41 184 VAL A O 1
#

Mean predicted aligned error: 6.68 Å

Foldseek 3Di:
DPPDPDPQDLLNLQLVVLVCVQLPVPPDPRDRDPDYPLVSNLVVCVVVLNLLSSLVSLVPDPPDDDDDPVSNVSSVVSNVVLVVLVVVQVVLVVLLVVLCVVVVWDKDWDDLNVCLVSGPHSSSSDDQATEMETAPVCVVVSVVSCVVSVWDFPADDDQWTWTDDDSYIYTYGNDDDDDPPDDD

Solvent-accessible surface area (backbone atoms only — not comparable to full-atom values): 10611 Å² total; per-residue (Å²): 134,91,76,78,84,72,85,71,4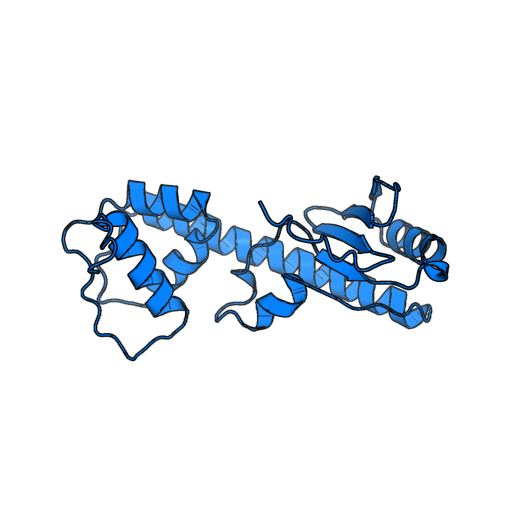9,54,45,58,50,42,51,52,51,38,51,39,58,50,76,60,58,77,90,58,94,72,80,76,62,92,73,62,57,49,65,60,38,48,52,54,23,52,77,69,60,41,24,27,50,43,36,56,38,58,75,71,39,86,90,53,88,75,59,60,67,71,53,48,51,53,24,44,52,45,28,53,49,29,43,54,52,40,53,51,39,50,57,53,45,56,55,49,54,50,53,33,53,76,69,71,49,66,69,44,78,34,67,60,67,57,54,15,73,77,40,90,52,37,40,56,53,71,67,76,56,40,43,33,40,36,51,63,88,46,47,65,58,52,50,54,54,40,44,75,73,62,34,44,81,77,40,87,57,91,56,47,32,31,34,38,44,92,85,36,32,36,38,43,26,44,60,87,77,80,73,77,76,73,90,123

Nearest PDB structures (foldseek):
  5kqj-assembly1_A  TM=8.689E-01  e=3.914E-03  Klebsiella pneumoniae
  5cfu-assembly1_A  TM=8.143E-01  e=2.463E-02  Pseudomonas aeruginosa
  3ct8-assembly1_A-2  TM=7.692E-01  e=1.279E+00  Halalkalibacterium halodurans C-125
  8f5p-assembly1_C  TM=3.208E-01  e=4.440E+00  Leishmania tarentolae
  8ruy-assembly1_C  TM=3.563E-01  e=8.498E+00  Chlamydomonas reinhardtii

Sequence (184 aa):
MEGIRTDMNTTQAAIIQLLQSYIGNKDKKVIFPQQVDWKEVCDVAVKHNIAGMLYAVIKKNSGIQKPEESVLKKLQTHFYGAISHSTEQDREMLQVEERLRQNKIIHVLMKGYILKQCYPIPELRTMGDVDFLIRKEDRYRTHQELLNLGFTCTCEKGFVWCYQKGNTNLEVHSRIIAQKVGRV

Radius of gyration: 20.56 Å; Cα contacts (8 Å, |Δi|>4): 228; chains: 1; bounding box: 44×44×55 Å